Protein AF-A0A1W9V0M3-F1 (afdb_monomer_lite)

Sequence (242 aa):
MWNFLWPDRKAEEVPIAHITNGIHTGTWLARRLRHLYGRYLGRDWLEHIDNQEMWEAIDNIPDEELWAVRRHLKRKLVFYMRERAREQWLYDGVHPVQVVAAGTLLNPYTLTIGFARRFATYKRADLILSDFNRLLELINRPNRPVQIIFAGKSHPDDNPGKLLIQKVYRMVKKAETGGRLVFLEDYDMNLARYLVQGVDVWLNTPRRPNEASGTSGEKAALNGVLNFSVLDGWWREGYNGH

Foldseek 3Di:
DCCVVVVPDDPVPPPDDDDADEDDLVLLADPLVLVLLCVQLPVCVSVVVVPPVSCVSVVVRDPVSLVVQQLVLQVVLLVVLLVVLVVCVVPVVDDPLQSQQSQNLADSVAQEEEEEDAQDVQQPPCPCVPPVVVLLCAQVPPPHHAAYEYEHHYPPPRPVSVVVLVVLSVSSSDPSCGNRYHYDYPDDSVSLSSRLQHHQEYETEGHPAPAQADHSVVSNVSNNHHYDYDCYHNCVVVDDPD

pLDDT: mean 92.51, std 5.61, range [54.91, 98.56]

Structure (mmCIF, N/CA/C/O backbone):
data_AF-A0A1W9V0M3-F1
#
_entry.id   AF-A0A1W9V0M3-F1
#
loop_
_atom_site.group_PDB
_atom_site.id
_atom_site.type_symbol
_atom_site.label_atom_id
_atom_site.label_alt_id
_atom_site.label_comp_id
_atom_site.label_asym_id
_atom_site.label_entity_id
_atom_site.label_seq_id
_atom_site.pdbx_PDB_ins_code
_atom_site.Cartn_x
_atom_site.Cartn_y
_atom_site.Cartn_z
_atom_site.occupancy
_atom_site.B_iso_or_equiv
_atom_site.auth_seq_id
_atom_site.auth_comp_id
_atom_site.auth_asym_id
_atom_site.auth_atom_id
_atom_site.pdbx_PDB_model_num
ATOM 1 N N . MET A 1 1 ? 16.041 19.412 -19.231 1.00 66.38 1 MET A N 1
ATOM 2 C CA . MET A 1 1 ? 16.525 19.961 -17.942 1.00 66.38 1 MET A CA 1
ATOM 3 C C . MET A 1 1 ? 17.962 20.465 -18.049 1.00 66.38 1 MET A C 1
ATOM 5 O O . MET A 1 1 ? 18.188 21.600 -17.674 1.00 66.38 1 MET A O 1
ATOM 9 N N . TRP A 1 2 ? 18.901 19.688 -18.604 1.00 77.25 2 TRP A N 1
ATOM 10 C CA . TRP A 1 2 ? 20.344 20.001 -18.582 1.00 77.25 2 TRP A CA 1
ATOM 11 C C . TRP A 1 2 ? 20.932 20.575 -19.879 1.00 77.25 2 TRP A C 1
ATOM 13 O O . TRP A 1 2 ? 22.137 20.776 -19.965 1.00 77.25 2 TRP A O 1
ATOM 23 N N . ASN A 1 3 ? 20.102 20.842 -20.892 1.00 77.50 3 ASN A N 1
ATOM 24 C CA . ASN A 1 3 ? 20.574 21.312 -22.199 1.00 77.50 3 ASN A CA 1
ATOM 25 C C . ASN A 1 3 ? 21.332 22.655 -22.118 1.00 77.50 3 ASN A C 1
ATOM 27 O O . ASN A 1 3 ? 22.239 22.879 -22.903 1.00 77.50 3 ASN A O 1
ATOM 31 N N . PHE A 1 4 ? 21.070 23.484 -21.099 1.00 85.75 4 PHE A N 1
ATOM 32 C CA . PHE A 1 4 ? 21.808 24.734 -20.866 1.00 85.75 4 PHE A CA 1
ATOM 33 C C . PHE A 1 4 ? 23.319 24.549 -20.614 1.00 85.75 4 PHE A C 1
ATOM 35 O O . PHE A 1 4 ? 24.072 25.503 -20.770 1.00 85.75 4 PHE A O 1
ATOM 42 N N . LEU A 1 5 ? 23.770 23.348 -20.226 1.00 86.44 5 LEU A N 1
ATOM 43 C CA . LEU A 1 5 ? 25.195 23.019 -20.074 1.00 86.44 5 LEU A CA 1
ATOM 44 C C . LEU A 1 5 ? 25.858 22.605 -21.403 1.00 86.44 5 LEU A C 1
ATOM 46 O O . LEU A 1 5 ? 27.082 22.571 -21.484 1.00 86.44 5 LEU A O 1
ATOM 50 N N . TRP A 1 6 ? 25.063 22.308 -22.436 1.00 89.06 6 TRP A N 1
ATOM 51 C CA . TRP A 1 6 ? 25.511 21.971 -23.791 1.00 89.06 6 TRP A CA 1
ATOM 52 C C . TRP A 1 6 ? 24.678 22.748 -24.822 1.00 89.06 6 TRP A C 1
ATOM 54 O O . TRP A 1 6 ? 23.871 22.142 -25.531 1.00 89.06 6 TRP A O 1
ATOM 64 N N . PRO A 1 7 ? 24.845 24.081 -24.899 1.00 85.94 7 PRO A N 1
ATOM 65 C CA . PRO A 1 7 ? 24.003 24.951 -25.725 1.00 85.94 7 PRO A CA 1
ATOM 66 C C . PRO A 1 7 ? 24.072 24.616 -27.221 1.00 85.94 7 PRO A C 1
ATOM 68 O O . PRO A 1 7 ? 23.102 24.832 -27.940 1.00 85.94 7 PRO A O 1
ATOM 71 N N . ASP A 1 8 ? 25.188 24.036 -27.668 1.00 90.94 8 ASP A N 1
ATOM 72 C CA . ASP A 1 8 ? 25.425 23.677 -29.071 1.00 90.94 8 ASP A CA 1
ATOM 73 C C . ASP A 1 8 ? 24.975 22.250 -29.426 1.00 90.94 8 ASP A C 1
ATOM 75 O O . ASP A 1 8 ? 25.186 21.795 -30.549 1.00 90.94 8 ASP A O 1
ATOM 79 N N . ARG A 1 9 ? 24.386 21.512 -28.475 1.00 85.12 9 ARG A N 1
ATOM 80 C CA . ARG A 1 9 ? 23.913 20.139 -28.691 1.00 85.12 9 ARG A CA 1
ATOM 81 C C . ARG A 1 9 ? 22.399 20.071 -28.708 1.00 85.12 9 ARG A C 1
ATOM 83 O O . ARG A 1 9 ? 21.716 20.708 -27.900 1.00 85.12 9 ARG A O 1
ATOM 90 N N . LYS A 1 10 ? 21.866 19.199 -29.563 1.00 85.50 10 LYS A N 1
ATOM 91 C CA . LYS A 1 10 ? 20.455 18.809 -29.468 1.00 85.50 10 LYS A CA 1
ATOM 92 C C . LYS A 1 10 ? 20.208 18.085 -28.146 1.00 85.50 10 LYS A C 1
ATOM 94 O O . LYS A 1 10 ? 21.121 17.507 -27.557 1.00 85.50 10 LYS A O 1
ATOM 99 N N . ALA A 1 11 ? 18.967 18.102 -27.663 1.00 81.25 11 ALA A N 1
ATOM 100 C CA . ALA A 1 11 ? 18.617 17.474 -26.389 1.00 81.25 11 ALA A CA 1
ATOM 101 C C . ALA A 1 11 ? 18.964 15.973 -26.354 1.00 81.25 11 ALA A C 1
ATOM 103 O O . ALA A 1 11 ? 19.356 15.478 -25.299 1.00 81.25 11 ALA A O 1
ATOM 104 N N . GLU A 1 12 ? 18.875 15.281 -27.496 1.00 82.38 12 GLU A N 1
ATOM 105 C CA . GLU A 1 12 ? 19.222 13.859 -27.631 1.00 82.38 12 GLU A CA 1
ATOM 106 C C . GLU A 1 12 ? 20.739 13.582 -27.584 1.00 82.38 12 GLU A C 1
ATOM 108 O O . GLU A 1 12 ? 21.152 12.464 -27.297 1.00 82.38 12 GLU A O 1
ATOM 113 N N . GLU A 1 13 ? 21.579 14.589 -27.845 1.00 84.12 13 GLU A N 1
ATOM 114 C CA . GLU A 1 13 ? 23.050 14.482 -27.902 1.00 84.12 13 GLU A CA 1
ATOM 115 C C . GLU A 1 13 ? 23.727 14.852 -26.569 1.00 84.12 13 GLU A C 1
ATOM 117 O O . GLU A 1 13 ? 24.960 14.814 -26.428 1.00 84.12 13 GLU A O 1
ATOM 122 N N . VAL A 1 14 ? 22.923 15.250 -25.579 1.00 87.06 14 VAL A N 1
ATOM 123 C CA . VAL A 1 14 ? 23.380 15.484 -24.211 1.00 87.06 14 VAL A CA 1
ATOM 124 C C . VAL A 1 14 ? 23.743 14.124 -23.601 1.00 87.06 14 VAL A C 1
ATOM 126 O O . VAL A 1 14 ? 22.897 13.232 -23.590 1.00 87.06 14 VAL A O 1
ATOM 129 N N . PRO A 1 15 ? 24.958 13.937 -23.047 1.00 87.56 15 PRO A N 1
ATOM 130 C CA . PRO A 1 15 ? 25.426 12.650 -22.521 1.00 87.56 15 PRO A CA 1
ATOM 131 C C . PRO A 1 15 ? 24.809 12.312 -21.149 1.00 87.56 15 PRO A C 1
ATOM 133 O O . PRO A 1 15 ? 25.487 11.830 -20.245 1.00 87.56 15 PRO A O 1
ATOM 136 N N . ILE A 1 16 ? 23.524 12.610 -20.965 1.00 84.56 16 ILE A N 1
ATOM 137 C CA . ILE A 1 16 ? 22.763 12.344 -19.748 1.00 84.56 16 ILE A CA 1
ATOM 138 C C . ILE A 1 16 ? 21.641 11.379 -20.112 1.00 84.56 16 ILE A C 1
ATOM 140 O O . ILE A 1 16 ? 20.666 11.752 -20.761 1.00 84.56 16 ILE A O 1
ATOM 144 N N . ALA A 1 17 ? 21.793 10.138 -19.661 1.00 86.38 17 ALA A N 1
ATOM 145 C CA . ALA A 1 17 ? 20.790 9.089 -19.778 1.00 86.38 17 ALA A CA 1
ATOM 146 C C . ALA A 1 17 ? 20.006 8.920 -18.464 1.00 86.38 17 ALA A C 1
ATOM 148 O O . ALA A 1 17 ? 20.190 9.670 -17.502 1.00 86.38 17 ALA A O 1
ATOM 149 N N . HIS A 1 18 ? 19.126 7.922 -18.423 1.00 86.88 18 HIS A N 1
ATOM 150 C CA . HIS A 1 18 ? 18.380 7.536 -17.230 1.00 86.88 18 HIS A CA 1
ATOM 151 C C . HIS A 1 18 ? 18.524 6.035 -16.975 1.00 86.88 18 HIS A C 1
ATOM 153 O O . HIS A 1 18 ? 18.772 5.260 -17.894 1.00 86.88 18 HIS A O 1
ATOM 159 N N . ILE A 1 19 ? 18.355 5.644 -15.714 1.00 91.31 19 ILE A N 1
ATOM 160 C CA . ILE A 1 19 ? 18.194 4.254 -15.292 1.00 91.31 19 ILE A CA 1
ATOM 161 C C . ILE A 1 19 ? 16.925 4.227 -14.449 1.00 91.31 19 ILE A C 1
ATOM 163 O O . ILE A 1 19 ? 16.848 4.924 -13.433 1.00 91.31 19 ILE A O 1
ATOM 167 N N . THR A 1 20 ? 15.921 3.472 -14.889 1.00 92.12 20 THR A N 1
ATOM 168 C CA . THR A 1 20 ? 14.697 3.274 -14.110 1.00 92.12 20 THR A CA 1
ATOM 169 C C . THR A 1 20 ? 15.032 2.530 -12.821 1.00 92.12 20 THR A C 1
ATOM 171 O O . THR A 1 20 ? 15.864 1.621 -12.800 1.00 92.12 20 THR A O 1
ATOM 174 N N . ASN A 1 21 ? 14.401 2.931 -11.717 1.00 95.25 21 ASN A N 1
ATOM 175 C CA . ASN A 1 21 ? 14.564 2.219 -10.455 1.00 95.25 21 ASN A CA 1
ATOM 176 C C . ASN A 1 21 ? 14.020 0.787 -10.547 1.00 95.25 21 ASN A C 1
ATOM 178 O O . ASN A 1 21 ? 13.189 0.462 -11.385 1.00 95.25 21 ASN A O 1
ATOM 182 N N . GLY A 1 22 ? 14.441 -0.054 -9.610 1.00 94.31 22 GLY A N 1
ATOM 183 C CA . GLY A 1 22 ? 13.862 -1.377 -9.446 1.00 94.31 22 GLY A CA 1
ATOM 184 C C . GLY A 1 22 ? 13.817 -1.803 -7.991 1.00 94.31 22 GLY A C 1
ATOM 185 O O . GLY A 1 22 ? 14.272 -1.104 -7.074 1.00 94.31 22 GLY A O 1
ATOM 186 N N . ILE A 1 23 ? 13.276 -2.996 -7.776 1.00 95.81 23 ILE A N 1
ATOM 187 C CA . ILE A 1 23 ? 13.158 -3.613 -6.461 1.00 95.81 23 ILE A CA 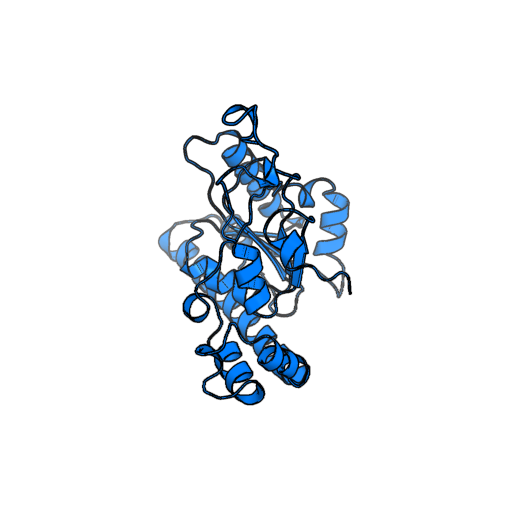1
ATOM 188 C C . ILE A 1 23 ? 13.782 -4.997 -6.450 1.00 95.81 23 ILE A C 1
ATOM 190 O O . ILE A 1 23 ? 13.755 -5.731 -7.429 1.00 95.81 23 ILE A O 1
ATOM 194 N N . HIS A 1 24 ? 14.284 -5.395 -5.286 1.00 96.06 24 HIS A N 1
ATOM 195 C CA . HIS A 1 24 ? 14.745 -6.760 -5.089 1.00 96.06 24 HIS A CA 1
ATOM 196 C C . HIS A 1 24 ? 13.554 -7.715 -4.906 1.00 96.06 24 HIS A C 1
ATOM 198 O O . HIS A 1 24 ? 12.965 -7.783 -3.817 1.00 96.06 24 HIS A O 1
ATOM 204 N N . THR A 1 25 ? 13.209 -8.463 -5.957 1.00 95.25 25 THR A N 1
ATOM 205 C CA . THR A 1 25 ? 12.058 -9.383 -6.022 1.00 95.25 25 THR A CA 1
ATOM 206 C C . THR A 1 25 ? 11.986 -10.315 -4.813 1.00 95.25 25 THR A C 1
ATOM 208 O O . THR A 1 25 ? 10.955 -10.391 -4.142 1.00 95.25 25 THR A O 1
ATOM 211 N N . GLY A 1 26 ? 13.104 -10.954 -4.451 1.00 93.69 26 GLY A N 1
ATOM 212 C CA . GLY A 1 26 ? 13.162 -11.909 -3.340 1.00 93.69 26 GLY A CA 1
ATOM 213 C C . GLY A 1 26 ? 12.859 -11.311 -1.959 1.00 93.69 26 GLY A C 1
ATOM 214 O O . GLY A 1 26 ? 12.374 -12.019 -1.077 1.00 93.69 26 GLY A O 1
ATOM 215 N N . THR A 1 27 ? 13.097 -10.009 -1.763 1.00 95.88 27 THR A N 1
ATOM 216 C CA . THR A 1 27 ? 12.811 -9.328 -0.487 1.00 95.88 27 THR A CA 1
ATOM 217 C C . THR A 1 27 ? 11.321 -9.029 -0.344 1.00 95.88 27 THR A C 1
ATOM 219 O O . THR A 1 27 ? 10.738 -9.228 0.730 1.00 95.88 27 THR A O 1
ATOM 222 N N . TRP A 1 28 ? 10.701 -8.541 -1.419 1.00 97.62 28 TRP A N 1
ATOM 223 C CA . TRP A 1 28 ? 9.358 -7.962 -1.379 1.00 97.62 28 TRP A CA 1
ATOM 224 C C . TRP A 1 28 ? 8.249 -8.956 -1.708 1.00 97.62 28 TRP A C 1
ATOM 226 O O . TRP A 1 28 ? 7.144 -8.817 -1.175 1.00 97.62 28 TRP A O 1
ATOM 236 N N . LEU A 1 29 ? 8.531 -9.978 -2.515 1.00 97.88 29 LEU A N 1
ATOM 237 C CA . LEU A 1 29 ? 7.546 -10.986 -2.883 1.00 97.88 29 LEU A CA 1
ATOM 238 C C . LEU A 1 29 ? 7.151 -11.854 -1.683 1.00 97.88 29 LEU A C 1
ATOM 240 O O . LEU A 1 29 ? 7.988 -12.366 -0.932 1.00 97.88 29 LEU A O 1
ATOM 244 N N . ALA A 1 30 ? 5.849 -12.058 -1.509 1.00 98.19 30 ALA A N 1
ATOM 245 C CA . ALA A 1 30 ? 5.337 -12.987 -0.521 1.00 98.19 30 ALA A CA 1
ATOM 246 C C . ALA A 1 30 ? 5.763 -14.425 -0.846 1.00 98.19 30 ALA A C 1
ATOM 248 O O . ALA A 1 30 ? 5.565 -14.909 -1.957 1.00 98.19 30 ALA A O 1
ATOM 249 N N . ARG A 1 31 ? 6.244 -15.169 0.158 1.00 97.25 31 ARG A N 1
ATOM 250 C CA . ARG A 1 31 ? 6.673 -16.571 -0.016 1.00 97.25 31 ARG A CA 1
ATOM 251 C C . ARG A 1 31 ? 5.608 -17.450 -0.686 1.00 97.25 31 ARG A C 1
ATOM 253 O O . ARG A 1 31 ? 5.938 -18.270 -1.530 1.00 97.25 31 ARG A O 1
ATOM 260 N N . ARG A 1 32 ? 4.328 -17.273 -0.337 1.00 97.81 32 ARG A N 1
ATOM 261 C CA . ARG A 1 32 ? 3.231 -18.032 -0.965 1.00 97.81 32 ARG A CA 1
ATOM 262 C C . ARG A 1 32 ? 3.022 -17.673 -2.436 1.00 97.81 32 ARG A C 1
ATOM 264 O O . ARG A 1 32 ? 2.755 -18.580 -3.210 1.00 97.81 32 ARG A O 1
ATOM 271 N N . LEU A 1 33 ? 3.192 -16.405 -2.818 1.00 97.88 33 LEU A N 1
ATOM 272 C CA . LEU A 1 33 ? 3.170 -16.012 -4.230 1.00 97.88 33 LEU A CA 1
ATOM 273 C C . LEU A 1 33 ? 4.396 -16.540 -4.970 1.00 97.88 33 LEU A C 1
ATOM 275 O O . LEU A 1 33 ? 4.242 -17.076 -6.052 1.00 97.88 33 LEU A O 1
ATOM 279 N N . ARG A 1 34 ? 5.585 -16.525 -4.356 1.00 97.44 34 ARG A N 1
ATOM 280 C CA . ARG A 1 34 ? 6.782 -17.160 -4.934 1.00 97.44 34 ARG A CA 1
ATOM 281 C C . ARG A 1 34 ? 6.557 -18.639 -5.263 1.00 97.44 34 ARG A C 1
ATOM 283 O O . ARG A 1 34 ? 6.984 -19.096 -6.316 1.00 97.44 34 ARG A O 1
ATOM 290 N N . HIS A 1 35 ? 5.895 -19.380 -4.372 1.00 97.38 35 HIS A N 1
ATOM 291 C CA . HIS A 1 35 ? 5.532 -20.777 -4.628 1.00 97.38 35 HIS A CA 1
ATOM 292 C C . HIS A 1 35 ? 4.433 -20.923 -5.683 1.00 97.38 35 HIS A C 1
ATOM 294 O O . HIS A 1 35 ? 4.470 -21.882 -6.445 1.00 97.38 35 HIS A O 1
ATOM 300 N N . LEU A 1 36 ? 3.466 -20.000 -5.723 1.00 98.00 36 LEU A N 1
ATOM 301 C CA . LEU A 1 36 ? 2.447 -19.972 -6.768 1.00 98.00 36 LEU A CA 1
ATOM 302 C C . LEU A 1 36 ? 3.105 -19.759 -8.133 1.00 98.00 36 LEU A C 1
ATOM 304 O O . LEU A 1 36 ? 2.977 -20.624 -8.985 1.00 98.00 36 LEU A O 1
ATOM 308 N N . TYR A 1 37 ? 3.903 -18.704 -8.291 1.00 97.81 37 TYR A N 1
ATOM 309 C CA . TYR A 1 37 ? 4.654 -18.421 -9.515 1.00 97.81 37 TYR A CA 1
ATOM 310 C C . TYR A 1 37 ? 5.543 -19.598 -9.916 1.00 97.81 37 TYR A C 1
ATOM 312 O O . TYR A 1 37 ? 5.503 -20.013 -11.062 1.00 97.81 37 TYR A O 1
ATOM 320 N N . GLY A 1 38 ? 6.227 -20.247 -8.968 1.00 97.25 38 GLY A N 1
ATOM 321 C CA . GLY A 1 38 ? 7.051 -21.422 -9.270 1.00 97.25 38 GLY A CA 1
ATOM 322 C C . GLY A 1 38 ? 6.303 -22.634 -9.846 1.00 97.25 38 GLY A C 1
ATOM 323 O O . GLY A 1 38 ? 6.938 -23.516 -10.419 1.00 97.25 38 GLY A O 1
ATOM 324 N N . ARG A 1 39 ? 4.973 -22.710 -9.693 1.00 97.38 39 ARG A N 1
ATOM 325 C CA . ARG A 1 39 ? 4.151 -23.763 -10.314 1.00 97.38 39 ARG A CA 1
ATOM 326 C C . ARG A 1 39 ? 3.759 -23.456 -11.758 1.00 97.38 39 ARG A C 1
ATOM 328 O O . ARG A 1 39 ? 3.546 -24.405 -12.501 1.00 97.38 39 ARG A O 1
ATOM 335 N N . TYR A 1 40 ? 3.665 -22.179 -12.129 1.00 97.50 40 TYR A N 1
ATOM 336 C CA . TYR A 1 40 ? 3.153 -21.749 -13.437 1.00 97.50 40 TYR A CA 1
ATOM 337 C C . TYR A 1 40 ? 4.235 -21.158 -14.348 1.00 97.50 40 TYR A C 1
ATOM 339 O O . TYR A 1 40 ? 4.148 -21.312 -15.557 1.00 97.50 40 TYR A O 1
ATOM 347 N N . LEU A 1 41 ? 5.271 -20.536 -13.778 1.00 96.94 41 LEU A N 1
ATOM 348 C CA . LEU A 1 41 ? 6.359 -19.870 -14.506 1.00 96.94 41 LEU A CA 1
ATOM 349 C C . LEU A 1 41 ? 7.644 -20.719 -14.592 1.00 96.94 41 LEU A C 1
ATOM 351 O O . LEU A 1 41 ? 8.634 -20.271 -15.153 1.00 96.94 41 LEU A O 1
ATOM 355 N N . GLY A 1 42 ? 7.658 -21.923 -14.007 1.00 95.38 42 GLY A N 1
ATOM 356 C CA . GLY A 1 42 ? 8.866 -22.751 -13.859 1.00 95.38 42 GLY A CA 1
ATOM 357 C C . GLY A 1 42 ? 9.556 -22.572 -12.501 1.00 95.38 42 GLY A C 1
ATOM 358 O O . GLY A 1 42 ? 9.287 -21.625 -11.768 1.00 95.38 42 GLY A O 1
ATOM 359 N N . ARG A 1 43 ? 10.422 -23.511 -12.096 1.00 92.81 43 ARG A N 1
ATOM 360 C CA . ARG A 1 43 ? 11.054 -23.491 -10.752 1.00 92.81 43 ARG A CA 1
ATOM 361 C C . ARG A 1 43 ? 12.159 -22.440 -10.621 1.00 92.81 43 ARG A C 1
ATOM 363 O O . ARG A 1 43 ? 12.406 -21.948 -9.520 1.00 92.81 43 ARG A O 1
ATOM 370 N N . ASP A 1 44 ? 12.783 -22.127 -11.739 1.00 94.56 44 ASP A N 1
ATOM 371 C CA . ASP A 1 44 ? 13.893 -21.210 -11.982 1.00 94.56 44 ASP A CA 1
ATOM 372 C C . ASP A 1 44 ? 13.431 -19.814 -12.422 1.00 94.56 44 ASP A C 1
ATOM 374 O O . ASP A 1 44 ? 14.261 -18.958 -12.691 1.00 94.56 44 ASP A O 1
ATOM 378 N N . TRP A 1 45 ? 12.124 -19.523 -12.403 1.00 96.06 45 TRP A N 1
ATOM 379 C CA . TRP A 1 45 ? 11.562 -18.243 -12.867 1.00 96.06 45 TRP A CA 1
ATOM 380 C C . TRP A 1 45 ? 12.236 -16.988 -12.274 1.00 96.06 45 TRP A C 1
ATOM 382 O O . TRP A 1 45 ? 12.270 -15.926 -12.888 1.00 96.06 45 TRP A O 1
ATOM 392 N N . LEU A 1 46 ? 12.793 -17.090 -11.062 1.00 95.25 46 LEU A N 1
ATOM 393 C CA . LEU A 1 46 ? 13.513 -15.992 -10.409 1.00 95.25 46 LEU A CA 1
ATOM 394 C C . LEU A 1 46 ? 14.860 -15.646 -11.046 1.00 95.25 46 LEU A C 1
ATOM 396 O O . LEU A 1 46 ? 15.372 -14.559 -10.790 1.00 95.25 46 LEU A O 1
ATOM 400 N N . GLU A 1 47 ? 15.433 -16.556 -11.823 1.00 95.25 47 GLU A N 1
ATOM 401 C CA . GLU A 1 47 ? 16.665 -16.357 -12.589 1.00 95.25 47 GLU A CA 1
ATOM 402 C C . GLU A 1 47 ? 16.380 -15.685 -13.943 1.00 95.25 47 GLU A C 1
ATOM 404 O O . GLU A 1 47 ? 17.302 -15.205 -14.593 1.00 95.25 47 GLU A O 1
ATOM 409 N N . HIS A 1 48 ? 15.100 -15.584 -14.322 1.00 95.25 48 HIS A N 1
ATOM 410 C CA . HIS A 1 48 ? 14.627 -15.099 -15.621 1.00 95.25 48 HIS A CA 1
ATOM 411 C C . HIS A 1 48 ? 13.576 -13.988 -15.482 1.00 95.25 48 HIS A C 1
ATOM 413 O O . HIS A 1 48 ? 12.662 -13.874 -16.292 1.00 95.25 48 HIS A O 1
ATOM 419 N N . ILE A 1 49 ? 13.666 -13.165 -14.430 1.00 93.31 49 ILE A N 1
ATOM 420 C CA . ILE A 1 49 ? 12.676 -12.108 -14.148 1.00 93.31 49 ILE A CA 1
ATOM 421 C C . ILE A 1 49 ? 12.571 -11.039 -15.245 1.00 93.31 49 ILE A C 1
ATOM 423 O O . ILE A 1 49 ? 11.578 -10.317 -15.287 1.00 93.31 49 ILE A O 1
ATOM 427 N N . ASP A 1 50 ? 13.587 -10.917 -16.092 1.00 92.69 50 ASP A N 1
ATOM 428 C CA . ASP A 1 50 ? 13.674 -10.033 -17.252 1.00 92.69 50 ASP A CA 1
ATOM 429 C C . ASP A 1 50 ? 13.092 -10.654 -18.534 1.00 92.69 50 ASP A C 1
ATOM 431 O O . ASP A 1 50 ? 12.910 -9.950 -19.526 1.00 92.69 50 ASP A O 1
ATOM 435 N N . ASN A 1 51 ? 12.747 -11.945 -18.517 1.00 95.12 51 ASN A N 1
ATOM 436 C CA . ASN A 1 51 ? 12.093 -12.613 -19.634 1.00 95.12 51 ASN A CA 1
ATOM 437 C C . ASN A 1 51 ? 10.594 -12.272 -19.667 1.00 95.12 51 ASN A C 1
ATOM 439 O O . ASN A 1 51 ? 9.811 -12.770 -18.859 1.00 95.12 51 ASN A O 1
ATOM 443 N N . GLN A 1 52 ? 10.192 -11.447 -20.633 1.00 92.00 52 GLN A N 1
ATOM 444 C CA . GLN A 1 52 ? 8.802 -11.026 -20.805 1.00 92.00 52 GLN A CA 1
ATOM 445 C C . GLN A 1 52 ? 7.863 -12.175 -21.210 1.00 92.00 52 GLN A C 1
ATOM 447 O O . GLN A 1 52 ? 6.759 -12.247 -20.678 1.00 92.00 52 GLN A O 1
ATOM 452 N N . GLU A 1 53 ? 8.303 -13.094 -22.075 1.00 94.31 53 GLU A N 1
ATOM 453 C CA . GLU A 1 53 ? 7.493 -14.233 -22.544 1.00 94.31 53 GLU A CA 1
ATOM 454 C C . GLU A 1 53 ? 7.135 -15.173 -21.386 1.00 94.31 53 GLU A C 1
ATOM 456 O O . GLU A 1 53 ? 6.014 -15.665 -21.285 1.00 94.31 53 GLU A O 1
ATOM 461 N N . MET A 1 54 ? 8.060 -15.371 -20.440 1.00 96.00 54 MET A N 1
ATOM 462 C CA . MET A 1 54 ? 7.789 -16.148 -19.227 1.00 96.00 54 MET A CA 1
ATOM 463 C C . MET A 1 54 ? 6.619 -15.555 -18.430 1.00 96.00 54 MET A C 1
ATOM 465 O O . MET A 1 54 ? 5.797 -16.300 -17.898 1.00 96.00 54 MET A O 1
ATOM 469 N N . TRP A 1 55 ? 6.529 -14.225 -18.336 1.00 94.44 55 TRP A N 1
ATOM 470 C CA . TRP A 1 55 ? 5.476 -13.557 -17.572 1.00 94.44 55 TRP A CA 1
ATOM 471 C C . TRP A 1 55 ? 4.091 -13.671 -18.214 1.00 94.44 55 TRP A C 1
ATOM 473 O O . TRP A 1 55 ? 3.108 -13.562 -17.485 1.00 94.44 55 TRP A O 1
ATOM 483 N N . GLU A 1 56 ? 3.982 -13.976 -19.510 1.00 93.75 56 GLU A N 1
ATOM 484 C CA . GLU A 1 56 ? 2.693 -14.255 -20.167 1.00 93.75 56 GLU A CA 1
ATOM 485 C C . GLU A 1 56 ? 1.987 -15.465 -19.535 1.00 93.75 56 GLU A C 1
ATOM 487 O O . GLU A 1 56 ? 0.761 -15.526 -19.468 1.00 93.75 56 GLU A O 1
ATOM 492 N N . ALA A 1 57 ? 2.746 -16.405 -18.959 1.00 95.44 57 ALA A N 1
ATOM 493 C CA . ALA A 1 57 ? 2.182 -17.556 -18.263 1.00 95.44 57 ALA A CA 1
ATOM 494 C C . ALA A 1 57 ? 1.495 -17.209 -16.924 1.00 95.44 57 ALA A C 1
ATOM 496 O O . ALA A 1 57 ? 0.858 -18.091 -16.340 1.00 95.44 57 ALA A O 1
ATOM 497 N N . ILE A 1 58 ? 1.574 -15.958 -16.435 1.00 94.38 58 ILE A N 1
ATOM 498 C CA . ILE A 1 58 ? 0.791 -15.506 -15.269 1.00 94.38 58 ILE A CA 1
ATOM 499 C C . ILE A 1 58 ? -0.706 -15.705 -15.499 1.00 94.38 58 ILE A C 1
ATOM 501 O O . ILE A 1 58 ? -1.398 -16.104 -14.562 1.00 94.38 58 ILE A O 1
ATOM 505 N N . ASP A 1 59 ? -1.194 -15.483 -16.719 1.00 94.75 59 ASP A N 1
ATOM 506 C CA . ASP A 1 59 ? -2.625 -15.556 -17.032 1.00 94.75 59 ASP A CA 1
ATOM 507 C C . ASP A 1 59 ? -3.179 -16.989 -16.936 1.00 94.75 59 ASP A C 1
ATOM 509 O O . ASP A 1 59 ? -4.386 -17.198 -16.847 1.00 94.75 59 ASP A O 1
ATOM 513 N N . ASN A 1 60 ? -2.297 -17.993 -16.866 1.00 96.94 60 ASN A N 1
ATOM 514 C CA . ASN A 1 60 ? -2.675 -19.386 -16.632 1.00 96.94 60 ASN A CA 1
ATOM 515 C C . ASN A 1 60 ? -2.918 -19.713 -15.149 1.00 96.94 60 ASN A C 1
ATOM 517 O O . ASN A 1 60 ? -3.346 -20.826 -14.832 1.00 96.94 60 ASN A O 1
ATOM 521 N N . ILE A 1 61 ? -2.617 -18.793 -14.224 1.00 98.06 61 ILE A N 1
ATOM 522 C CA . ILE A 1 61 ? -2.881 -18.978 -12.796 1.00 98.06 61 ILE A CA 1
ATOM 523 C C . ILE A 1 61 ? -4.398 -18.879 -12.565 1.00 98.06 61 ILE A C 1
ATOM 525 O O . ILE A 1 61 ? -4.966 -17.812 -12.782 1.00 98.06 61 ILE A O 1
ATOM 529 N N . PRO A 1 62 ? -5.070 -19.923 -12.044 1.00 98.31 62 PRO A N 1
ATOM 530 C CA . PRO A 1 62 ? -6.497 -19.849 -11.767 1.00 98.31 62 PRO A CA 1
ATOM 531 C C . PRO A 1 62 ? -6.821 -18.779 -10.720 1.00 98.31 62 PRO A C 1
ATOM 533 O O . PRO A 1 62 ? -6.182 -18.718 -9.659 1.00 98.31 62 PRO A O 1
ATOM 536 N N . ASP A 1 63 ? -7.876 -18.002 -10.971 1.00 97.94 63 ASP A N 1
ATOM 537 C CA . ASP A 1 63 ? -8.339 -16.922 -10.090 1.00 97.94 63 ASP A CA 1
ATOM 538 C C . ASP A 1 63 ? -8.504 -17.374 -8.637 1.00 97.94 63 ASP A C 1
ATOM 540 O O . ASP A 1 63 ? -8.105 -16.673 -7.706 1.00 97.94 63 ASP A O 1
ATOM 544 N N . GLU A 1 64 ? -9.056 -18.569 -8.416 1.00 98.25 64 GLU A N 1
ATOM 545 C CA . GLU A 1 64 ? -9.289 -19.109 -7.075 1.00 98.25 64 GLU A CA 1
ATOM 546 C C . GLU A 1 64 ? -7.989 -19.351 -6.299 1.00 98.25 64 GLU A C 1
ATOM 548 O O . GLU A 1 64 ? -7.935 -19.122 -5.084 1.00 98.25 64 GLU A O 1
ATOM 553 N N . GLU A 1 65 ? -6.925 -19.771 -6.987 1.00 98.31 65 GLU A N 1
ATOM 554 C CA . GLU A 1 65 ? -5.621 -20.030 -6.382 1.00 98.31 65 GLU A CA 1
ATOM 555 C C . GLU A 1 65 ? -4.920 -18.727 -6.005 1.00 98.31 65 GLU A C 1
ATOM 557 O O . GLU A 1 65 ? -4.449 -18.575 -4.867 1.00 98.31 65 GLU A O 1
ATOM 562 N N . LEU A 1 66 ? -4.912 -17.754 -6.922 1.00 97.81 66 LEU A N 1
ATOM 563 C CA . LEU A 1 66 ? -4.403 -16.418 -6.637 1.00 97.81 66 LEU A CA 1
ATOM 564 C C . LEU A 1 66 ? -5.201 -15.791 -5.490 1.00 97.81 66 LEU A C 1
ATOM 566 O O . LEU A 1 66 ? -4.622 -15.351 -4.492 1.00 97.81 66 LEU A O 1
ATOM 570 N N . TRP A 1 67 ? -6.530 -15.832 -5.563 1.00 97.94 67 TRP A N 1
ATOM 571 C CA . TRP A 1 67 ? -7.420 -15.285 -4.546 1.00 97.94 67 TRP A CA 1
ATOM 572 C C . TRP A 1 67 ? -7.228 -15.942 -3.177 1.00 97.94 67 TRP A C 1
ATOM 574 O O . TRP A 1 67 ? -7.229 -15.257 -2.148 1.00 97.94 67 TRP A O 1
ATOM 584 N N . ALA A 1 68 ? -7.009 -17.257 -3.117 1.00 98.31 68 ALA A N 1
ATOM 585 C CA . ALA A 1 68 ? -6.685 -17.952 -1.874 1.00 98.31 68 ALA A CA 1
ATOM 586 C C . ALA A 1 68 ? -5.384 -17.424 -1.246 1.00 98.31 68 ALA A C 1
ATOM 588 O O . ALA A 1 68 ? -5.344 -17.162 -0.036 1.00 98.31 68 ALA A O 1
ATOM 589 N N . VAL A 1 69 ? -4.342 -17.200 -2.055 1.00 98.38 69 VAL A N 1
ATOM 590 C CA . VAL A 1 69 ? -3.084 -16.603 -1.588 1.00 98.38 69 VAL A CA 1
ATOM 591 C C . VAL A 1 69 ? -3.296 -15.159 -1.128 1.00 98.38 69 VAL A C 1
ATOM 593 O O . VAL A 1 69 ? -2.876 -14.818 -0.019 1.00 98.38 69 VAL A O 1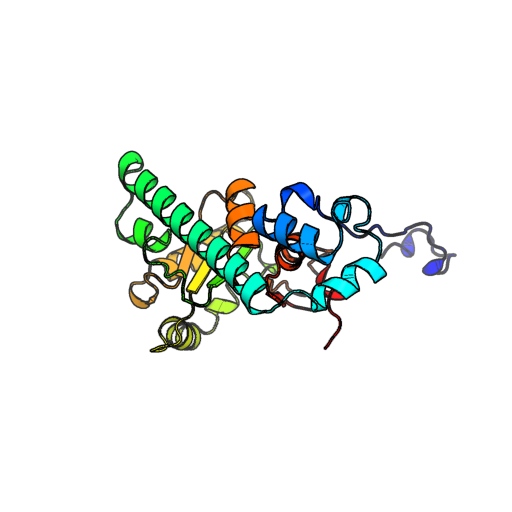
ATOM 596 N N . ARG A 1 70 ? -4.003 -14.326 -1.901 1.00 98.19 70 ARG A N 1
ATOM 597 C CA . ARG A 1 70 ? -4.306 -12.926 -1.547 1.00 98.19 70 ARG A CA 1
ATOM 598 C C . ARG A 1 70 ? -5.086 -12.830 -0.229 1.00 98.19 70 ARG A C 1
ATOM 600 O O . ARG A 1 70 ? -4.676 -12.099 0.676 1.00 98.19 70 ARG A O 1
ATOM 607 N N . ARG A 1 71 ? -6.132 -13.649 -0.040 1.00 98.19 71 ARG A N 1
ATOM 608 C CA . ARG A 1 71 ? -6.886 -13.736 1.229 1.00 98.19 71 ARG A CA 1
ATOM 609 C C . ARG A 1 71 ? -6.001 -14.147 2.401 1.00 98.19 71 ARG A C 1
ATOM 611 O O . ARG A 1 71 ? -6.144 -13.605 3.497 1.00 98.19 71 ARG A O 1
ATOM 618 N N . HIS A 1 72 ? -5.081 -15.089 2.195 1.00 98.44 72 HIS A N 1
ATOM 619 C CA . HIS A 1 72 ? -4.130 -15.477 3.233 1.00 98.44 72 HIS A CA 1
ATOM 620 C C . HIS A 1 72 ? -3.208 -14.314 3.629 1.00 98.44 72 HIS A C 1
ATOM 622 O O . HIS A 1 72 ? -3.027 -14.065 4.821 1.00 98.44 72 HIS A O 1
ATOM 628 N N . LEU A 1 73 ? -2.645 -13.588 2.659 1.00 98.50 73 LEU A N 1
ATOM 629 C CA . LEU A 1 73 ? -1.746 -12.459 2.925 1.00 98.50 73 LEU A CA 1
ATOM 630 C C . LEU A 1 73 ? -2.462 -11.314 3.645 1.00 98.50 73 LEU A C 1
ATOM 632 O O . LEU A 1 73 ? -1.918 -10.767 4.604 1.00 98.50 73 LEU A O 1
ATOM 636 N N . LYS A 1 74 ? -3.711 -11.019 3.273 1.00 98.44 74 LYS A N 1
ATOM 637 C CA . LYS A 1 74 ? -4.532 -10.036 3.985 1.00 98.44 74 LYS A CA 1
ATOM 638 C C . LYS A 1 74 ? -4.830 -10.456 5.426 1.00 98.44 74 LYS A C 1
ATOM 640 O O . LYS A 1 74 ? -4.668 -9.656 6.344 1.00 98.44 74 LYS A O 1
ATOM 645 N N . ARG A 1 75 ? -5.219 -11.716 5.660 1.00 98.31 75 ARG A N 1
ATOM 646 C CA . ARG A 1 75 ? -5.416 -12.248 7.026 1.00 98.31 75 ARG A CA 1
ATOM 647 C C . ARG A 1 75 ? -4.141 -12.132 7.856 1.00 98.31 75 ARG A C 1
ATOM 649 O O . ARG A 1 75 ? -4.210 -11.738 9.015 1.00 98.31 75 ARG A O 1
ATOM 656 N N . LYS A 1 76 ? -2.987 -12.426 7.251 1.00 98.12 76 LYS A N 1
ATOM 657 C CA . LYS A 1 76 ? -1.674 -12.283 7.885 1.00 98.12 76 LYS A CA 1
ATOM 658 C C . LYS A 1 76 ? -1.372 -10.826 8.263 1.00 98.12 76 LYS A C 1
ATOM 660 O O . LYS A 1 76 ? -0.902 -10.596 9.371 1.00 98.12 76 LYS A O 1
ATOM 665 N N . LEU A 1 77 ? -1.667 -9.859 7.389 1.00 97.94 77 LEU A N 1
ATOM 666 C CA . LEU A 1 77 ? -1.556 -8.425 7.693 1.00 97.94 77 LEU A CA 1
ATOM 667 C C . LEU A 1 77 ? -2.446 -8.037 8.883 1.00 97.94 77 LEU A C 1
ATOM 669 O O . LEU A 1 77 ? -1.950 -7.470 9.850 1.00 97.94 77 LEU A O 1
ATOM 673 N N . VAL A 1 78 ? -3.734 -8.387 8.848 1.00 97.50 78 VAL A N 1
ATOM 674 C CA . VAL A 1 78 ? -4.679 -8.055 9.930 1.00 97.50 78 VAL A CA 1
ATOM 675 C C . VAL A 1 78 ? -4.258 -8.685 11.260 1.00 97.50 78 VAL A C 1
ATOM 677 O O . VAL A 1 78 ? -4.320 -8.026 12.294 1.00 97.50 78 VAL A O 1
ATOM 680 N N . PHE A 1 79 ? -3.794 -9.937 11.243 1.00 97.56 79 PHE A N 1
ATOM 681 C CA . PHE A 1 79 ? -3.261 -10.602 12.433 1.00 97.56 79 PHE A CA 1
ATOM 682 C C . PHE A 1 79 ? -2.046 -9.860 13.002 1.00 97.56 79 PHE A C 1
ATOM 684 O O . PHE A 1 79 ? -2.029 -9.537 14.184 1.00 97.56 79 PHE A O 1
ATOM 691 N N . TYR A 1 80 ? -1.071 -9.525 12.153 1.00 96.44 80 TYR A N 1
ATOM 692 C CA . TYR A 1 80 ? 0.114 -8.770 12.561 1.00 96.44 80 TYR A CA 1
ATOM 693 C C . TYR A 1 80 ? -0.247 -7.421 13.202 1.00 96.44 80 TYR A C 1
ATOM 695 O O . TYR A 1 80 ? 0.311 -7.055 14.232 1.00 96.44 80 TYR A O 1
ATOM 703 N N . MET A 1 81 ? -1.219 -6.703 12.636 1.00 94.88 81 MET A N 1
ATOM 704 C CA . MET A 1 81 ? -1.674 -5.417 13.173 1.00 94.88 81 MET A CA 1
ATOM 705 C C . MET A 1 81 ? -2.370 -5.557 14.529 1.00 94.88 81 MET A C 1
ATOM 707 O O . MET A 1 81 ? -2.147 -4.739 15.419 1.00 94.88 81 MET A O 1
ATOM 711 N N . ARG A 1 82 ? -3.180 -6.606 14.710 1.00 95.12 82 ARG A N 1
ATOM 712 C CA . ARG A 1 82 ? -3.820 -6.904 15.998 1.00 95.12 82 ARG A CA 1
ATOM 713 C C . ARG A 1 82 ? -2.798 -7.230 17.079 1.00 95.12 82 ARG A C 1
ATOM 715 O O . ARG A 1 82 ? -2.911 -6.681 18.169 1.00 95.12 82 ARG A O 1
ATOM 722 N N . GLU A 1 83 ? -1.797 -8.054 16.771 1.00 95.12 83 GLU A N 1
ATOM 723 C CA . GLU A 1 83 ? -0.735 -8.375 17.731 1.00 95.12 83 GLU A CA 1
ATOM 724 C C . GLU A 1 83 ? 0.091 -7.145 18.097 1.00 95.12 83 GLU A C 1
ATOM 726 O O . GLU A 1 83 ? 0.292 -6.878 19.278 1.00 95.12 83 GLU A O 1
ATOM 731 N N . ARG A 1 84 ? 0.466 -6.326 17.109 1.00 92.19 84 ARG A N 1
ATOM 732 C CA . ARG A 1 84 ? 1.165 -5.061 17.361 1.00 92.19 84 ARG A CA 1
ATOM 733 C C . ARG A 1 84 ? 0.364 -4.140 18.286 1.00 92.19 84 ARG A C 1
ATOM 735 O O . ARG A 1 84 ? 0.917 -3.590 19.230 1.00 92.19 84 ARG A O 1
ATOM 742 N N . ALA A 1 85 ? -0.935 -3.982 18.043 1.00 92.38 85 ALA A N 1
ATOM 743 C CA . ALA A 1 85 ? -1.785 -3.144 18.885 1.00 92.38 85 ALA A CA 1
ATOM 744 C C . ALA A 1 85 ? -1.986 -3.731 20.297 1.00 92.38 85 ALA A C 1
ATOM 746 O O . ALA A 1 85 ? -2.093 -2.980 21.266 1.00 92.38 85 ALA A O 1
ATOM 747 N N . ARG A 1 86 ? -2.012 -5.066 20.429 1.00 93.25 86 ARG A N 1
ATOM 748 C CA . ARG A 1 86 ? -2.053 -5.764 21.722 1.00 93.25 86 ARG A CA 1
ATOM 749 C C . ARG A 1 86 ? -0.782 -5.509 22.534 1.00 93.25 86 ARG A C 1
ATOM 751 O O . ARG A 1 86 ? -0.883 -5.247 23.727 1.00 93.25 86 ARG A O 1
ATOM 758 N N . GLU A 1 87 ? 0.390 -5.569 21.907 1.00 92.00 87 GLU A N 1
ATOM 759 C CA . GLU A 1 87 ? 1.669 -5.254 22.558 1.00 92.00 87 GLU A CA 1
ATOM 760 C C . GLU A 1 87 ? 1.704 -3.801 23.042 1.00 92.00 87 GLU A C 1
ATOM 762 O O . GLU A 1 87 ? 1.984 -3.563 24.215 1.00 92.00 87 GLU A O 1
ATOM 767 N N . GLN A 1 88 ? 1.310 -2.844 22.195 1.00 89.12 88 GLN A N 1
ATOM 768 C CA . GLN A 1 88 ? 1.232 -1.430 22.583 1.00 89.12 88 GLN A CA 1
ATOM 769 C C . GLN A 1 88 ? 0.295 -1.206 23.779 1.00 89.12 88 GLN A C 1
ATOM 771 O O . GLN A 1 88 ? 0.618 -0.455 24.695 1.00 89.12 88 GLN A O 1
ATOM 776 N N . TRP A 1 89 ? -0.858 -1.883 23.810 1.00 90.75 89 TRP A N 1
ATOM 777 C CA . TRP A 1 89 ? -1.785 -1.804 24.943 1.00 90.75 89 TRP A CA 1
ATOM 778 C C . TRP A 1 89 ? -1.167 -2.296 26.258 1.00 90.75 89 TRP A C 1
ATOM 780 O O . TRP A 1 89 ? -1.412 -1.705 27.306 1.00 90.75 89 TRP A O 1
ATOM 790 N N . LEU A 1 90 ? -0.376 -3.370 26.211 1.00 91.44 90 LEU A N 1
ATOM 791 C CA . LEU A 1 90 ? 0.225 -3.965 27.404 1.00 91.44 90 LEU A CA 1
ATOM 792 C C . LEU A 1 90 ? 1.407 -3.163 27.951 1.00 91.44 90 LEU A C 1
ATOM 794 O O . LEU A 1 90 ? 1.579 -3.120 29.167 1.00 91.44 90 LEU A O 1
ATOM 798 N N . TYR A 1 91 ? 2.222 -2.571 27.075 1.00 88.94 91 TYR A N 1
ATOM 799 C CA . TYR A 1 91 ? 3.524 -2.018 27.465 1.00 88.94 91 TYR A CA 1
ATOM 800 C C . TYR A 1 91 ? 3.612 -0.490 27.394 1.00 88.94 91 TYR A C 1
ATOM 802 O O . TYR A 1 91 ? 4.357 0.097 28.175 1.00 88.94 91 TYR A O 1
ATOM 810 N N . ASP A 1 92 ? 2.821 0.165 26.538 1.00 87.00 92 ASP A N 1
ATOM 811 C CA . ASP A 1 92 ? 3.001 1.593 26.230 1.00 87.00 92 ASP A CA 1
ATOM 812 C C . ASP A 1 92 ? 1.936 2.499 26.879 1.00 87.00 92 ASP A C 1
ATOM 814 O O . ASP A 1 92 ? 1.960 3.717 26.700 1.00 87.00 92 ASP A O 1
ATOM 818 N N . GLY A 1 93 ? 0.978 1.930 27.623 1.00 83.19 93 GLY A N 1
ATOM 819 C CA . GLY A 1 93 ? -0.052 2.700 28.336 1.00 83.19 93 GLY A CA 1
ATOM 820 C C . GLY A 1 93 ? -0.951 3.538 27.417 1.00 83.19 93 GLY A C 1
ATOM 821 O O . GLY A 1 93 ? -1.393 4.626 27.790 1.00 83.19 93 GLY A O 1
ATOM 822 N N . VAL A 1 94 ? -1.198 3.062 26.193 1.00 88.50 94 VAL A N 1
ATOM 823 C CA . VAL A 1 94 ? -1.943 3.804 25.165 1.00 88.50 94 VAL A CA 1
ATOM 824 C C . VAL A 1 94 ? -3.441 3.904 25.469 1.00 88.50 94 VAL A C 1
ATOM 826 O O . VAL A 1 94 ? -4.067 2.994 26.010 1.00 88.50 94 VAL A O 1
ATOM 829 N N . HIS A 1 95 ? -4.060 5.011 25.055 1.00 90.00 95 HIS A N 1
ATOM 830 C CA . HIS A 1 95 ? -5.499 5.224 25.226 1.00 90.00 95 HIS A CA 1
ATOM 831 C C . HIS A 1 95 ? -6.311 4.276 24.313 1.00 90.00 95 HIS A C 1
ATOM 833 O O . HIS A 1 95 ? -5.906 4.066 23.167 1.00 90.00 95 HIS A O 1
ATOM 839 N N . PRO A 1 96 ? -7.507 3.782 24.709 1.00 87.94 96 PRO A N 1
ATOM 840 C CA . PRO A 1 96 ? -8.314 2.854 23.896 1.00 87.94 96 PRO A CA 1
ATOM 841 C C . PRO A 1 96 ? -8.535 3.289 22.440 1.00 87.94 96 PRO A C 1
ATOM 843 O O . PRO A 1 96 ? -8.449 2.492 21.508 1.00 87.94 96 PRO A O 1
ATOM 846 N N . VAL A 1 97 ? -8.762 4.588 22.225 1.00 90.00 97 VAL A N 1
ATOM 847 C CA . VAL A 1 97 ? -8.916 5.169 20.879 1.00 90.00 97 VAL A CA 1
ATOM 848 C C . VAL A 1 97 ? -7.688 4.942 19.985 1.00 90.00 97 VAL A C 1
ATOM 850 O O . VAL A 1 97 ? -7.833 4.797 18.776 1.00 90.00 97 VAL A O 1
ATOM 853 N N . GLN A 1 98 ? -6.483 4.903 20.559 1.00 90.00 98 GLN A N 1
ATOM 854 C CA . GLN A 1 98 ? -5.238 4.675 19.824 1.00 90.00 98 GLN A CA 1
ATOM 855 C C . GLN A 1 98 ? -5.110 3.208 19.417 1.00 90.00 98 GLN A C 1
ATOM 857 O O . GLN A 1 98 ? -4.704 2.925 18.297 1.00 90.00 98 GLN A O 1
ATOM 862 N N . VAL A 1 99 ? -5.557 2.280 20.266 1.00 90.94 99 VAL A N 1
ATOM 863 C CA . VAL A 1 99 ? -5.621 0.848 19.932 1.00 90.94 99 VAL A CA 1
ATOM 864 C C . VAL A 1 99 ? -6.583 0.591 18.773 1.00 90.94 99 VAL A C 1
ATOM 866 O O . VAL A 1 99 ? -6.277 -0.177 17.862 1.00 90.94 99 VAL A O 1
ATOM 869 N N . VAL A 1 100 ? -7.738 1.261 18.760 1.00 90.56 100 VAL A N 1
ATOM 870 C CA . VAL A 1 100 ? -8.669 1.198 17.621 1.00 90.56 100 VAL A CA 1
ATOM 871 C C . VAL A 1 100 ? -8.028 1.795 16.365 1.00 90.56 100 VAL A C 1
ATOM 873 O O . VAL A 1 100 ? -8.063 1.167 15.305 1.00 90.56 100 VAL A O 1
ATOM 876 N N . ALA A 1 101 ? -7.389 2.962 16.493 1.00 91.62 101 ALA A N 1
ATOM 877 C CA . ALA A 1 101 ? -6.666 3.635 15.414 1.00 91.62 101 ALA A CA 1
ATOM 878 C C . ALA A 1 101 ? -5.468 2.832 14.873 1.00 91.62 101 ALA A C 1
ATOM 880 O O . ALA A 1 101 ? -5.064 3.070 13.738 1.00 91.62 101 ALA A O 1
ATOM 881 N N . ALA A 1 102 ? -4.932 1.878 15.644 1.00 92.50 102 ALA A N 1
ATOM 882 C CA . ALA A 1 102 ? -3.875 0.949 15.236 1.00 92.50 102 ALA A CA 1
ATOM 883 C C . ALA A 1 102 ? -4.400 -0.268 14.442 1.00 92.50 102 ALA A C 1
ATOM 885 O O . ALA A 1 102 ? -3.619 -1.051 13.903 1.00 92.50 102 ALA A O 1
ATOM 886 N N . GLY A 1 103 ? -5.724 -0.414 14.310 1.00 92.69 103 GLY A N 1
ATOM 887 C CA . GLY A 1 103 ? -6.345 -1.389 13.413 1.00 92.69 103 GLY A CA 1
ATOM 888 C C . GLY A 1 103 ? -6.770 -2.708 14.050 1.00 92.69 103 GLY A C 1
ATOM 889 O O . GLY A 1 103 ? -6.950 -3.698 13.339 1.00 92.69 103 GLY A O 1
ATOM 890 N N . THR A 1 104 ? -7.009 -2.739 15.362 1.00 93.06 104 THR A N 1
ATOM 891 C CA . THR A 1 104 ? -7.550 -3.935 16.038 1.00 93.06 104 THR A CA 1
ATOM 892 C C . THR A 1 104 ? -8.878 -4.416 15.452 1.00 93.06 104 THR A C 1
ATOM 894 O O . THR A 1 104 ? -9.120 -5.621 15.351 1.00 93.06 104 THR A O 1
ATOM 897 N N . LEU A 1 105 ? -9.709 -3.477 14.996 1.00 94.56 105 LEU A N 1
ATOM 898 C CA . LEU A 1 105 ? -11.037 -3.734 14.438 1.00 94.56 105 LEU A CA 1
ATOM 899 C C . LEU A 1 105 ? -11.046 -4.001 12.923 1.00 94.56 105 LEU A C 1
ATOM 901 O O . LEU A 1 105 ? -12.121 -4.147 12.341 1.00 94.56 105 LEU A O 1
ATOM 905 N N . LEU A 1 106 ? -9.883 -4.086 12.265 1.00 95.50 106 LEU A N 1
ATOM 906 C CA . LEU A 1 106 ? -9.839 -4.396 10.836 1.00 95.50 106 LEU A CA 1
ATOM 907 C C . LEU A 1 106 ? -10.449 -5.770 10.542 1.00 95.50 106 LEU A C 1
ATOM 909 O O . LEU A 1 106 ? -10.270 -6.730 11.300 1.00 95.50 106 LEU A O 1
ATOM 913 N N . ASN A 1 107 ? -11.130 -5.876 9.401 1.00 95.19 107 ASN A N 1
ATOM 914 C CA . ASN A 1 107 ? -11.769 -7.105 8.952 1.00 95.19 107 ASN A CA 1
ATOM 915 C C . ASN A 1 107 ? -11.046 -7.638 7.698 1.00 95.19 107 ASN A C 1
ATOM 917 O O . ASN A 1 107 ? -11.004 -6.950 6.678 1.00 95.19 107 ASN A O 1
ATOM 921 N N . PRO A 1 108 ? -10.506 -8.874 7.722 1.00 95.75 108 PRO A N 1
ATOM 922 C CA . PRO A 1 108 ? -9.773 -9.442 6.590 1.00 95.75 108 PRO A CA 1
ATOM 923 C C . PRO A 1 108 ? -10.651 -9.767 5.369 1.00 95.75 108 PRO A C 1
ATOM 925 O O . PRO A 1 108 ? -10.128 -10.225 4.358 1.00 95.75 108 PRO A O 1
ATOM 928 N N . TYR A 1 109 ? -11.965 -9.570 5.439 1.00 94.69 109 TYR A N 1
ATOM 929 C CA . TYR A 1 109 ? -12.890 -9.731 4.313 1.00 94.69 109 TYR A CA 1
ATOM 930 C C . TYR A 1 109 ? -13.305 -8.396 3.680 1.00 94.69 109 TYR A C 1
ATOM 932 O O . TYR A 1 109 ? -13.973 -8.390 2.652 1.00 94.69 109 TYR A O 1
ATOM 940 N N . THR A 1 110 ? -12.885 -7.271 4.258 1.00 96.69 110 THR A N 1
ATOM 941 C CA . THR A 1 110 ? -13.168 -5.926 3.749 1.00 96.69 110 THR A CA 1
ATOM 942 C C . THR A 1 110 ? -12.123 -5.504 2.713 1.00 96.69 110 THR A C 1
ATOM 944 O O . THR A 1 110 ? -10.944 -5.874 2.812 1.00 96.69 110 THR A O 1
ATOM 947 N N . LEU A 1 111 ? -12.534 -4.698 1.728 1.00 97.69 111 LEU A N 1
ATOM 948 C CA . LEU A 1 111 ? -11.610 -4.051 0.796 1.00 97.69 111 LEU A CA 1
ATOM 949 C C . LEU A 1 111 ? -10.654 -3.137 1.571 1.00 97.69 111 LEU A C 1
ATOM 951 O O . LEU A 1 111 ? -11.086 -2.200 2.239 1.00 97.69 111 LEU A O 1
ATOM 955 N N . THR A 1 112 ? -9.359 -3.423 1.491 1.00 98.44 112 THR A N 1
ATOM 956 C CA . THR A 1 112 ? -8.297 -2.727 2.214 1.00 98.44 112 THR A CA 1
ATOM 957 C C . THR A 1 112 ? -7.431 -1.934 1.254 1.00 98.44 112 THR A C 1
ATOM 959 O O . THR A 1 112 ? -6.749 -2.503 0.402 1.00 98.44 112 THR A O 1
ATOM 962 N N . ILE A 1 113 ? -7.416 -0.622 1.448 1.00 98.50 113 ILE A N 1
ATOM 963 C CA . ILE A 1 113 ? -6.569 0.311 0.714 1.00 98.50 113 ILE A CA 1
ATOM 964 C C . ILE A 1 113 ? -5.356 0.647 1.583 1.00 98.50 113 ILE A C 1
ATOM 966 O O . ILE A 1 113 ? -5.503 1.043 2.738 1.00 98.50 113 ILE A O 1
ATOM 970 N N . GLY A 1 114 ? -4.152 0.492 1.041 1.00 97.62 114 GLY A N 1
ATOM 971 C CA . GLY A 1 114 ? -2.907 0.877 1.698 1.00 97.62 114 GLY A CA 1
ATOM 972 C C . GLY A 1 114 ? -2.354 2.186 1.151 1.00 97.62 114 GLY A C 1
ATOM 973 O O . GLY A 1 114 ? -2.252 2.362 -0.059 1.00 97.62 114 GLY A O 1
ATOM 974 N N . PHE A 1 115 ? -1.931 3.076 2.044 1.00 95.38 115 PHE A N 1
ATOM 975 C CA . PHE A 1 115 ? -1.120 4.247 1.734 1.00 95.38 115 PHE A CA 1
ATOM 976 C C . PHE A 1 115 ? 0.090 4.254 2.675 1.00 95.38 115 PHE A C 1
ATOM 978 O O . PHE A 1 115 ? -0.043 4.606 3.845 1.00 95.38 115 PHE A O 1
ATOM 985 N N . ALA A 1 116 ? 1.272 3.855 2.191 1.00 91.44 116 ALA A N 1
ATOM 986 C CA . ALA A 1 116 ? 2.468 3.763 3.037 1.00 91.44 116 ALA A CA 1
ATOM 987 C C . ALA A 1 116 ? 3.691 4.448 2.422 1.00 91.44 116 ALA A C 1
ATOM 989 O O . ALA A 1 116 ? 4.352 3.910 1.527 1.00 91.44 116 ALA A O 1
ATOM 990 N N . ARG A 1 117 ? 3.974 5.686 2.838 1.00 84.25 117 ARG A N 1
ATOM 991 C CA . ARG A 1 117 ? 5.043 6.506 2.241 1.00 84.25 117 ARG A CA 1
ATOM 992 C C . ARG A 1 117 ? 5.521 7.571 3.233 1.00 84.25 117 ARG A C 1
ATOM 994 O O . ARG A 1 117 ? 4.810 7.922 4.167 1.00 84.25 117 ARG A O 1
ATOM 1001 N N . ARG A 1 118 ? 6.716 8.137 3.008 1.00 84.19 118 ARG A N 1
ATOM 1002 C CA . ARG A 1 118 ? 7.131 9.373 3.704 1.00 84.19 118 ARG A CA 1
ATOM 1003 C C . ARG A 1 118 ? 6.061 10.447 3.505 1.00 84.19 118 ARG A C 1
ATOM 1005 O O . ARG A 1 118 ? 5.707 10.708 2.359 1.00 84.19 118 ARG A O 1
ATOM 1012 N N . PHE A 1 119 ? 5.592 11.075 4.575 1.00 82.25 119 PHE A N 1
ATOM 1013 C CA . PHE A 1 119 ? 4.622 12.163 4.490 1.00 82.25 119 PHE A CA 1
ATOM 1014 C C . PHE A 1 119 ? 5.325 13.426 4.000 1.00 82.25 119 PHE A C 1
ATOM 1016 O O . PHE A 1 119 ? 6.176 13.973 4.694 1.00 82.25 119 PHE A O 1
ATOM 1023 N N . ALA A 1 120 ? 4.975 13.834 2.784 1.00 82.50 120 ALA A N 1
ATOM 1024 C CA . ALA A 1 120 ? 5.395 15.067 2.133 1.00 82.50 120 ALA A CA 1
ATOM 1025 C C . ALA A 1 120 ? 4.182 15.639 1.389 1.00 82.50 120 ALA A C 1
ATOM 1027 O O . ALA A 1 120 ? 3.338 14.882 0.897 1.00 82.50 120 ALA A O 1
ATOM 1028 N N . THR A 1 121 ? 4.094 16.961 1.279 1.00 82.31 121 THR A N 1
ATOM 1029 C CA . THR A 1 121 ? 2.913 17.655 0.731 1.00 82.31 121 THR A CA 1
ATOM 1030 C C . THR A 1 121 ? 2.572 17.225 -0.694 1.00 82.31 121 THR A C 1
ATOM 1032 O O . THR A 1 121 ? 1.402 17.021 -1.015 1.00 82.31 121 THR A O 1
ATOM 1035 N N . TYR A 1 122 ? 3.578 16.990 -1.541 1.00 84.12 122 TYR A N 1
ATOM 1036 C CA . TYR A 1 122 ? 3.347 16.559 -2.921 1.00 84.12 122 TYR A CA 1
ATOM 1037 C C . TYR A 1 122 ? 2.738 15.155 -3.031 1.00 84.12 122 TYR A C 1
ATOM 1039 O O . TYR A 1 122 ? 2.137 14.859 -4.057 1.00 84.12 122 TYR A O 1
ATOM 1047 N N . LYS A 1 123 ? 2.842 14.296 -2.005 1.00 85.00 123 LYS A N 1
ATOM 1048 C CA . LYS A 1 123 ? 2.251 12.944 -2.021 1.00 85.00 123 LYS A CA 1
ATOM 1049 C C . LYS A 1 123 ? 0.761 12.924 -1.682 1.00 85.00 123 LYS A C 1
ATOM 1051 O O . LYS A 1 123 ? 0.110 11.910 -1.917 1.00 85.00 123 LYS A O 1
ATOM 1056 N N . ARG A 1 124 ? 0.233 14.038 -1.156 1.00 88.38 124 ARG A N 1
ATOM 1057 C CA . ARG A 1 124 ? -1.199 14.296 -0.928 1.00 88.38 124 ARG A CA 1
ATOM 1058 C C . ARG A 1 124 ? -1.923 13.176 -0.168 1.00 88.38 124 ARG A C 1
ATOM 1060 O O . ARG A 1 124 ? -2.974 12.711 -0.600 1.00 88.38 124 ARG A O 1
ATOM 1067 N N . ALA A 1 125 ? -1.365 12.750 0.968 1.00 87.94 125 ALA A N 1
ATOM 1068 C CA . ALA A 1 125 ? -1.971 11.715 1.818 1.00 87.94 125 ALA A CA 1
ATOM 1069 C C . ALA A 1 125 ? -3.389 12.080 2.300 1.00 87.94 125 ALA A C 1
ATOM 1071 O O . ALA A 1 125 ? -4.202 11.205 2.575 1.00 87.94 125 ALA A O 1
ATOM 1072 N N . ASP A 1 126 ? -3.698 13.374 2.388 1.00 89.75 126 ASP A N 1
ATOM 1073 C CA . ASP A 1 126 ? -5.000 13.900 2.783 1.00 89.75 126 ASP A CA 1
ATOM 1074 C C . ASP A 1 126 ? -5.969 14.114 1.617 1.00 89.75 126 ASP A C 1
ATOM 1076 O O . ASP A 1 126 ? -7.097 14.536 1.860 1.00 89.75 126 ASP A O 1
ATOM 1080 N N . LEU A 1 127 ? -5.589 13.812 0.368 1.00 93.44 127 LEU A N 1
ATOM 1081 C CA . LEU A 1 127 ? -6.486 13.982 -0.780 1.00 93.44 127 LEU A CA 1
ATOM 1082 C C . LEU A 1 127 ? -7.769 13.164 -0.611 1.00 93.44 127 LEU A C 1
ATOM 1084 O O . LEU A 1 127 ? -8.858 13.653 -0.895 1.00 93.44 127 LEU A O 1
ATOM 1088 N N . ILE A 1 128 ? -7.648 11.947 -0.081 1.00 92.94 128 ILE A N 1
ATOM 1089 C CA . ILE A 1 128 ? -8.790 11.076 0.217 1.00 92.94 128 ILE A CA 1
ATOM 1090 C C . ILE A 1 128 ? -9.682 11.611 1.349 1.00 92.94 128 ILE A C 1
ATOM 1092 O O . ILE A 1 128 ? -10.820 11.183 1.489 1.00 92.94 128 ILE A O 1
ATOM 1096 N N . LEU A 1 129 ? -9.178 12.563 2.138 1.00 92.25 129 LEU A N 1
ATOM 1097 C CA . LEU A 1 129 ? -9.896 13.228 3.226 1.00 92.25 129 LEU A CA 1
ATOM 1098 C C . LEU A 1 129 ? -10.532 14.559 2.787 1.00 92.25 129 LEU A C 1
ATOM 1100 O O . LEU A 1 129 ? -11.108 15.247 3.627 1.00 92.25 129 LEU A O 1
ATOM 1104 N N . SER A 1 130 ? -10.382 14.958 1.517 1.00 93.12 130 SER A N 1
ATOM 1105 C CA . SER A 1 130 ? -10.886 16.243 1.007 1.00 93.12 130 SER A CA 1
ATOM 1106 C C . SER A 1 130 ? -12.411 16.342 1.056 1.00 93.12 130 SER A C 1
ATOM 1108 O O . SER A 1 130 ? -12.936 17.380 1.447 1.00 93.12 130 SER A O 1
ATOM 1110 N N . ASP A 1 131 ? -13.101 15.246 0.738 1.00 95.38 131 ASP A N 1
ATOM 1111 C CA . ASP A 1 131 ? -14.545 15.083 0.896 1.00 95.38 131 ASP A CA 1
ATOM 1112 C C . ASP A 1 131 ? -14.821 14.032 1.976 1.00 95.38 131 ASP A C 1
ATOM 1114 O O . ASP A 1 131 ? -14.929 12.828 1.721 1.00 95.38 131 ASP A O 1
ATOM 1118 N N . PHE A 1 132 ? -14.852 14.497 3.224 1.00 93.81 132 PHE A N 1
ATOM 1119 C CA . PHE A 1 132 ? -14.971 13.614 4.378 1.00 93.81 132 PHE A CA 1
ATOM 1120 C C . PHE A 1 132 ? -16.342 12.935 4.467 1.00 93.81 132 PHE A C 1
ATOM 1122 O O . PHE A 1 132 ? -16.406 11.775 4.862 1.00 93.81 132 PHE A O 1
ATOM 1129 N N . ASN A 1 133 ? -17.420 13.611 4.060 1.00 95.25 133 ASN A N 1
ATOM 1130 C CA . ASN A 1 133 ? -18.765 13.031 4.088 1.00 95.25 133 ASN A CA 1
ATOM 1131 C C . ASN A 1 133 ? -18.864 11.865 3.104 1.00 95.25 133 ASN A C 1
ATOM 1133 O O . ASN A 1 133 ? -19.266 10.766 3.486 1.00 95.25 133 ASN A O 1
ATOM 1137 N N . ARG A 1 134 ? -18.371 12.056 1.875 1.00 96.25 134 ARG A N 1
ATOM 1138 C CA . ARG A 1 134 ? -18.286 10.971 0.896 1.00 96.25 134 ARG A CA 1
ATOM 1139 C C . ARG A 1 134 ? -17.389 9.833 1.377 1.00 96.25 134 ARG A C 1
ATOM 1141 O O . ARG A 1 134 ? -17.700 8.666 1.150 1.00 96.25 134 ARG A O 1
ATOM 1148 N N . LEU A 1 135 ? -16.275 10.141 2.046 1.00 96.44 135 LEU A N 1
ATOM 1149 C CA . LEU A 1 135 ? -15.427 9.107 2.638 1.00 96.44 135 LEU A CA 1
ATOM 1150 C C . LEU A 1 135 ? -16.183 8.295 3.698 1.00 96.44 135 LEU A C 1
ATOM 1152 O O . LEU A 1 135 ? -16.098 7.068 3.673 1.00 96.44 135 LEU A O 1
ATOM 1156 N N . LEU A 1 136 ? -16.924 8.950 4.599 1.00 96.31 136 LEU A N 1
ATOM 1157 C CA . LEU A 1 136 ? -17.728 8.282 5.626 1.00 96.31 136 LEU A CA 1
ATOM 1158 C C . LEU A 1 136 ? -18.773 7.349 5.007 1.00 96.31 136 LEU A C 1
ATOM 1160 O O . LEU A 1 136 ? -18.893 6.204 5.443 1.00 96.31 136 LEU A O 1
ATOM 1164 N N . GLU A 1 137 ? -19.471 7.797 3.962 1.00 96.06 137 GLU A N 1
ATOM 1165 C CA . GLU A 1 137 ? -20.425 6.967 3.219 1.00 96.06 137 GLU A CA 1
ATOM 1166 C C . GLU A 1 137 ? -19.764 5.716 2.628 1.00 96.06 137 GLU A C 1
ATOM 1168 O O . GLU A 1 137 ? -20.322 4.623 2.711 1.00 96.06 137 GLU A O 1
ATOM 1173 N N . LEU A 1 138 ? -18.559 5.850 2.063 1.00 95.69 138 LEU A N 1
ATOM 1174 C CA . LEU A 1 138 ? -17.821 4.733 1.470 1.00 95.69 138 LEU A CA 1
ATOM 1175 C C . LEU A 1 138 ? -17.345 3.727 2.521 1.00 95.69 138 LEU A C 1
ATOM 1177 O O . LEU A 1 138 ? -17.555 2.523 2.369 1.00 95.69 138 LEU A O 1
ATOM 1181 N N . ILE A 1 139 ? -16.695 4.200 3.585 1.00 96.69 139 ILE A N 1
ATOM 1182 C CA . ILE A 1 139 ? -16.086 3.307 4.576 1.00 96.69 139 ILE A CA 1
ATOM 1183 C C . ILE A 1 139 ? -17.129 2.614 5.459 1.00 96.69 139 ILE A C 1
ATOM 1185 O O . ILE A 1 139 ? -16.897 1.492 5.912 1.00 96.69 139 ILE A O 1
ATOM 1189 N N . ASN A 1 140 ? -18.291 3.243 5.657 1.00 95.38 140 ASN A N 1
ATOM 1190 C CA . ASN A 1 140 ? -19.387 2.714 6.468 1.00 95.38 140 ASN A CA 1
ATOM 1191 C C . ASN A 1 140 ? -20.535 2.124 5.640 1.00 95.38 140 ASN A C 1
ATOM 1193 O O . ASN A 1 140 ? -21.566 1.762 6.208 1.00 95.38 140 ASN A O 1
ATOM 1197 N N . ARG A 1 141 ? -20.367 1.973 4.319 1.00 95.56 141 ARG A N 1
ATOM 1198 C CA . ARG A 1 141 ? -21.405 1.410 3.451 1.00 95.56 141 ARG A CA 1
ATOM 1199 C C . ARG A 1 141 ? -21.824 0.012 3.933 1.00 95.56 141 ARG A C 1
ATOM 1201 O O . ARG A 1 141 ? -20.977 -0.888 3.987 1.00 95.56 141 ARG A O 1
ATOM 1208 N N . PRO A 1 142 ? -23.118 -0.221 4.224 1.00 91.75 142 PRO A N 1
ATOM 1209 C CA . PRO A 1 142 ? -23.600 -1.539 4.617 1.00 91.75 142 PRO A CA 1
ATOM 1210 C C . PRO A 1 142 ? -23.245 -2.603 3.574 1.00 91.75 142 PRO A C 1
ATOM 1212 O O . PRO A 1 142 ? -23.343 -2.360 2.370 1.00 91.75 142 PRO A O 1
ATOM 1215 N N . ASN A 1 143 ? -22.816 -3.780 4.035 1.00 91.75 143 ASN A N 1
ATOM 1216 C CA . ASN A 1 143 ? -22.421 -4.946 3.225 1.00 91.75 143 ASN A CA 1
ATOM 1217 C C . ASN A 1 143 ? -21.213 -4.760 2.285 1.00 91.75 143 ASN A C 1
ATOM 1219 O O . ASN A 1 143 ? -20.700 -5.749 1.765 1.00 91.75 143 ASN A O 1
ATOM 1223 N N . ARG A 1 144 ? -20.740 -3.531 2.055 1.00 94.31 144 ARG A N 1
ATOM 1224 C CA . ARG A 1 144 ? -19.581 -3.224 1.201 1.00 94.31 144 ARG A CA 1
ATOM 1225 C C . ARG A 1 144 ? -18.696 -2.126 1.808 1.00 94.31 144 ARG A C 1
ATOM 1227 O O . ARG A 1 144 ? -18.445 -1.130 1.130 1.00 94.31 144 ARG A O 1
ATOM 1234 N N . PRO A 1 145 ? -18.248 -2.267 3.070 1.00 95.12 145 PRO A N 1
ATOM 1235 C CA . PRO A 1 145 ? -17.389 -1.266 3.678 1.00 95.12 145 PRO A CA 1
ATOM 1236 C C . PRO A 1 145 ? -16.015 -1.246 3.003 1.00 95.12 145 PRO A C 1
ATOM 1238 O O . PRO A 1 145 ? -15.589 -2.210 2.359 1.00 95.12 145 PRO A O 1
ATOM 1241 N N . VAL A 1 146 ? -15.294 -0.153 3.219 1.00 97.25 146 VAL A N 1
ATOM 1242 C CA . VAL A 1 146 ? -13.894 0.011 2.822 1.00 97.25 146 VAL A CA 1
ATOM 1243 C C . VAL A 1 146 ? -13.084 0.347 4.066 1.00 97.25 146 VAL A C 1
ATOM 1245 O O . VAL A 1 146 ? -13.558 1.058 4.950 1.00 97.25 146 VAL A O 1
ATOM 1248 N N . GLN A 1 147 ? -11.862 -0.169 4.147 1.00 97.56 147 GLN A N 1
ATOM 1249 C CA . GLN A 1 147 ? -10.902 0.202 5.181 1.00 97.56 147 GLN A CA 1
ATOM 1250 C C . GLN A 1 147 ? -9.625 0.756 4.549 1.00 97.56 147 GLN A C 1
ATOM 1252 O O . GLN A 1 147 ? -9.208 0.314 3.478 1.00 97.56 147 GLN A O 1
ATOM 1257 N N . ILE A 1 148 ? -9.005 1.730 5.207 1.00 97.81 148 ILE A N 1
ATOM 1258 C CA . ILE A 1 148 ? -7.823 2.432 4.708 1.00 97.81 148 ILE A CA 1
ATOM 1259 C C . ILE A 1 148 ? -6.753 2.421 5.787 1.00 97.81 148 ILE A C 1
ATOM 1261 O O . ILE A 1 148 ? -6.993 2.834 6.922 1.00 97.81 148 ILE A O 1
ATOM 1265 N N . ILE A 1 149 ? -5.566 1.961 5.414 1.00 97.69 149 ILE A N 1
ATOM 1266 C CA . ILE A 1 149 ? -4.397 1.914 6.279 1.00 97.69 149 ILE A CA 1
ATOM 1267 C C . ILE A 1 149 ? -3.403 2.957 5.789 1.00 97.69 149 ILE A C 1
ATOM 1269 O O . ILE A 1 149 ? -2.818 2.820 4.714 1.00 97.69 149 ILE A O 1
ATOM 1273 N N . PHE A 1 150 ? -3.191 3.982 6.601 1.00 96.69 150 PHE A N 1
ATOM 1274 C CA . PHE A 1 150 ? -2.111 4.939 6.437 1.00 96.69 150 PHE A CA 1
ATOM 1275 C C . PHE A 1 150 ? -0.894 4.461 7.223 1.00 96.69 150 PHE A C 1
ATOM 1277 O O . PHE A 1 150 ? -1.025 4.004 8.354 1.00 96.69 150 PHE A O 1
ATOM 1284 N N . ALA A 1 151 ? 0.296 4.597 6.655 1.00 94.88 151 ALA A N 1
ATOM 1285 C CA . ALA A 1 151 ? 1.540 4.383 7.377 1.00 94.88 151 ALA A CA 1
ATOM 1286 C C . ALA A 1 151 ? 2.635 5.307 6.846 1.00 94.88 151 ALA A C 1
ATOM 1288 O O . ALA A 1 151 ? 2.677 5.657 5.663 1.00 94.88 151 ALA A O 1
ATOM 1289 N N . GLY A 1 152 ? 3.551 5.710 7.715 1.00 90.25 152 GLY A N 1
ATOM 1290 C CA . GLY A 1 152 ? 4.691 6.511 7.299 1.00 90.25 152 GLY A CA 1
ATOM 1291 C C . GLY A 1 152 ? 5.220 7.424 8.387 1.00 90.25 152 GLY A C 1
ATOM 1292 O O . GLY A 1 152 ? 4.682 7.512 9.485 1.00 90.25 152 GLY A O 1
ATOM 1293 N N . LYS A 1 153 ? 6.298 8.118 8.036 1.00 88.50 153 LYS A N 1
ATOM 1294 C CA . LYS A 1 153 ? 6.960 9.125 8.866 1.00 88.50 153 LYS A CA 1
ATOM 1295 C C . LYS A 1 153 ? 7.126 10.403 8.050 1.00 88.50 153 LYS A C 1
ATOM 1297 O O . LYS A 1 153 ? 7.252 10.340 6.824 1.00 88.50 153 LYS A O 1
ATOM 1302 N N . SER A 1 154 ? 7.129 11.556 8.700 1.00 85.94 154 SER A N 1
ATOM 1303 C CA . SER A 1 154 ? 7.601 12.805 8.099 1.00 85.94 154 SER A CA 1
ATOM 1304 C C . SER A 1 154 ? 9.082 12.984 8.420 1.00 85.94 154 SER A C 1
ATOM 1306 O O . SER A 1 154 ? 9.600 12.383 9.361 1.00 8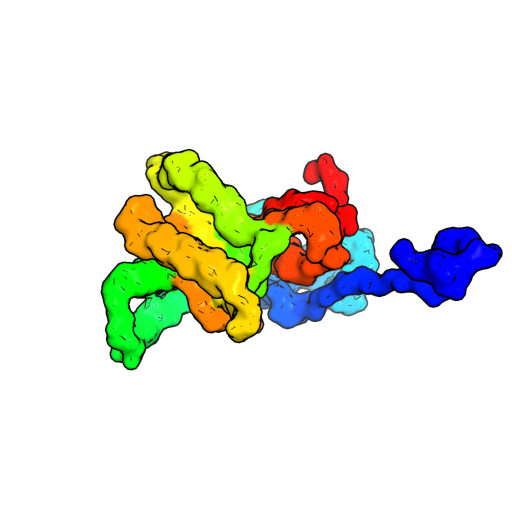5.94 154 SER A O 1
ATOM 1308 N N . HIS A 1 155 ? 9.773 13.824 7.655 1.00 81.62 155 HIS A N 1
ATOM 1309 C CA . HIS A 1 155 ? 11.122 14.231 8.043 1.00 81.62 155 HIS A CA 1
ATOM 1310 C C . HIS A 1 155 ? 11.068 15.078 9.322 1.00 81.62 155 HIS A C 1
ATOM 1312 O O . HIS A 1 155 ? 10.098 15.830 9.485 1.00 81.62 155 HIS A O 1
ATOM 1318 N N . PRO A 1 156 ? 12.082 15.005 10.204 1.00 80.62 156 PRO A N 1
ATOM 1319 C CA . PRO A 1 156 ? 12.157 15.862 11.384 1.00 80.62 156 PRO A CA 1
ATOM 1320 C C . PRO A 1 156 ? 12.028 17.356 11.059 1.00 80.62 156 PRO A C 1
ATOM 1322 O O . PRO A 1 156 ? 11.365 18.067 11.802 1.00 80.62 156 PRO A O 1
ATOM 1325 N N . ASP A 1 157 ? 12.539 17.807 9.915 1.00 83.62 157 ASP A N 1
ATOM 1326 C CA . ASP A 1 157 ? 12.478 19.227 9.513 1.00 83.62 157 ASP A CA 1
ATOM 1327 C C . ASP A 1 157 ? 11.297 19.586 8.587 1.00 83.62 157 ASP A C 1
ATOM 1329 O O . ASP A 1 157 ? 11.133 20.737 8.191 1.00 83.62 157 ASP A O 1
ATOM 1333 N N . ASP A 1 158 ? 10.441 18.622 8.228 1.00 86.06 158 ASP A N 1
ATOM 1334 C CA . ASP A 1 158 ? 9.297 18.847 7.330 1.00 86.06 158 ASP A CA 1
ATOM 1335 C C . ASP A 1 158 ? 8.025 19.150 8.134 1.00 86.06 158 ASP A C 1
ATOM 1337 O O . ASP A 1 158 ? 7.182 18.280 8.380 1.00 86.06 158 ASP A O 1
ATOM 1341 N N . ASN A 1 159 ? 7.897 20.406 8.575 1.00 88.88 159 ASN A N 1
ATOM 1342 C CA . ASN A 1 159 ? 6.726 20.886 9.315 1.00 88.88 159 ASN A CA 1
ATOM 1343 C C . ASN A 1 159 ? 5.399 20.665 8.559 1.00 88.88 159 ASN A C 1
ATOM 1345 O O . ASN A 1 159 ? 4.456 20.157 9.173 1.00 88.88 159 ASN A O 1
ATOM 1349 N N . PRO A 1 160 ? 5.297 20.953 7.245 1.00 87.94 160 PRO A N 1
ATOM 1350 C CA . PRO A 1 160 ? 4.105 20.611 6.470 1.00 87.94 160 PRO A CA 1
ATOM 1351 C C . PRO A 1 160 ? 3.760 19.113 6.502 1.00 87.94 160 PRO A C 1
ATOM 1353 O O . PRO A 1 160 ? 2.596 18.751 6.683 1.00 87.94 160 PRO A O 1
ATOM 1356 N N . GLY A 1 161 ? 4.755 18.229 6.384 1.00 87.06 161 GLY A N 1
ATOM 1357 C CA . GLY A 1 161 ? 4.573 16.780 6.500 1.00 87.06 161 GLY A CA 1
ATOM 1358 C C . GLY A 1 161 ? 4.062 16.346 7.879 1.00 87.06 161 GLY A C 1
ATOM 1359 O O . GLY A 1 161 ? 3.171 15.498 7.965 1.00 87.06 161 GLY A O 1
ATOM 1360 N N . LYS A 1 162 ? 4.555 16.960 8.962 1.00 88.81 162 LYS A N 1
ATOM 1361 C CA . LYS A 1 162 ? 4.061 16.708 10.330 1.00 88.81 162 LYS A CA 1
ATOM 1362 C C . LYS A 1 162 ? 2.604 17.136 10.505 1.00 88.81 162 LYS A C 1
ATOM 1364 O O . LYS A 1 162 ? 1.813 16.380 11.066 1.00 88.81 162 LYS A O 1
ATOM 1369 N N . LEU A 1 163 ? 2.232 18.316 10.004 1.00 90.44 163 LEU A N 1
ATOM 1370 C CA . LEU A 1 163 ? 0.845 18.800 10.044 1.00 90.44 163 LEU A CA 1
ATOM 1371 C C . LEU A 1 163 ? -0.094 17.869 9.269 1.00 90.44 163 LEU A C 1
ATOM 1373 O O . LEU A 1 163 ? -1.210 17.601 9.716 1.00 90.44 163 LEU A O 1
ATOM 1377 N N . LEU A 1 164 ? 0.375 17.321 8.145 1.00 90.44 164 LEU A N 1
ATOM 1378 C CA . LEU A 1 164 ? -0.363 16.332 7.366 1.00 90.44 164 LEU A CA 1
ATOM 1379 C C . LEU A 1 164 ? -0.614 15.046 8.168 1.00 90.44 164 LEU A C 1
ATOM 1381 O O . LEU A 1 164 ? -1.751 14.579 8.220 1.00 90.44 164 LEU A O 1
ATOM 1385 N N . ILE A 1 165 ? 0.411 14.513 8.844 1.00 90.19 165 ILE A N 1
ATOM 1386 C CA . ILE A 1 165 ? 0.262 13.360 9.749 1.00 90.19 165 ILE A CA 1
ATOM 1387 C C . ILE A 1 165 ? -0.754 13.671 10.848 1.00 90.19 165 ILE A C 1
ATOM 1389 O O . ILE A 1 165 ? -1.677 12.890 11.060 1.00 90.19 165 ILE A O 1
ATOM 1393 N N . GLN A 1 166 ? -0.638 14.826 11.510 1.00 91.25 166 GLN A N 1
ATOM 1394 C CA . GLN A 1 166 ? -1.568 15.222 12.570 1.00 91.25 166 GLN A CA 1
ATOM 1395 C C . GLN A 1 166 ? -3.012 15.310 12.065 1.00 91.25 166 GLN A C 1
ATOM 1397 O O . GLN A 1 166 ? -3.926 14.851 12.749 1.00 91.25 166 GLN A O 1
ATOM 1402 N N . LYS A 1 167 ? -3.230 15.867 10.867 1.00 92.38 167 LYS A N 1
ATOM 1403 C CA . LYS A 1 167 ? -4.552 15.937 10.232 1.00 92.38 167 LYS A CA 1
ATOM 1404 C C . LYS A 1 167 ? -5.125 14.539 9.999 1.00 92.38 167 LYS A C 1
ATOM 1406 O O . LYS A 1 167 ? -6.249 14.280 10.420 1.00 92.38 167 LYS A O 1
ATOM 1411 N N . VAL A 1 168 ? -4.357 13.637 9.384 1.00 93.06 168 VAL A N 1
ATOM 1412 C CA . VAL A 1 168 ? -4.789 12.251 9.131 1.00 93.06 168 VAL A CA 1
ATOM 1413 C C . VAL A 1 168 ? -5.080 11.527 10.448 1.00 93.06 168 VAL A C 1
ATOM 1415 O O . VAL A 1 168 ? -6.150 10.945 10.606 1.00 93.06 168 VAL A O 1
ATOM 1418 N N . TYR A 1 169 ? -4.178 11.622 11.424 1.00 92.50 169 TYR A N 1
ATOM 1419 C CA . TYR A 1 169 ? -4.311 10.951 12.715 1.00 92.50 169 TYR A CA 1
ATOM 1420 C C . TYR A 1 169 ? -5.527 11.438 13.516 1.00 92.50 169 TYR A C 1
ATOM 1422 O O . TYR A 1 169 ? 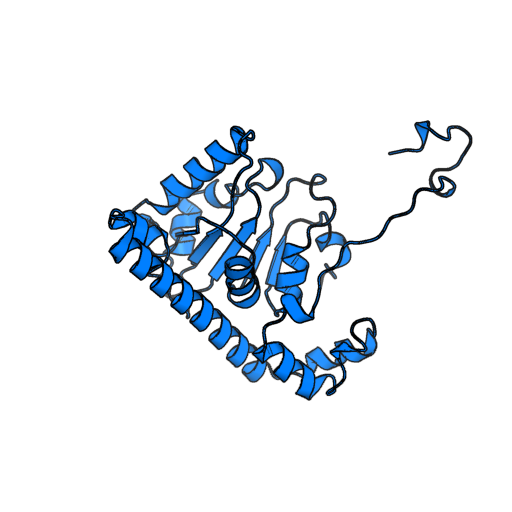-6.260 10.634 14.092 1.00 92.50 169 TYR A O 1
ATOM 1430 N N . ARG A 1 170 ? -5.811 12.750 13.507 1.00 92.81 170 ARG A N 1
ATOM 1431 C CA . ARG A 1 170 ? -7.033 13.308 14.114 1.00 92.81 170 ARG A CA 1
ATOM 1432 C C . ARG A 1 170 ? -8.297 12.730 13.486 1.00 92.81 170 ARG A C 1
ATOM 1434 O O . ARG A 1 170 ? -9.252 12.475 14.212 1.00 92.81 170 ARG A O 1
ATOM 1441 N N . MET A 1 171 ? -8.302 12.522 12.169 1.00 92.81 171 MET A N 1
ATOM 1442 C CA . MET A 1 171 ? -9.448 11.935 11.471 1.00 92.81 171 MET A CA 1
ATOM 1443 C C . MET A 1 171 ? -9.617 10.460 11.819 1.00 92.81 171 MET A C 1
ATOM 1445 O O . MET A 1 171 ? -10.717 10.072 12.178 1.00 92.81 171 MET A O 1
ATOM 1449 N N . VAL A 1 172 ? -8.532 9.681 11.810 1.00 93.69 172 VAL A N 1
ATOM 1450 C CA . VAL A 1 172 ? -8.515 8.254 12.189 1.00 93.69 172 VAL A CA 1
ATOM 1451 C C . VAL A 1 172 ? -9.046 8.022 13.612 1.00 93.69 172 VAL A C 1
ATOM 1453 O O . VAL A 1 172 ? -9.673 7.004 13.889 1.00 93.69 172 VAL A O 1
ATOM 1456 N N . LYS A 1 173 ? -8.821 8.971 14.527 1.00 92.94 173 LYS A N 1
ATOM 1457 C CA . LYS A 1 173 ? -9.302 8.895 15.915 1.00 92.94 173 LYS A CA 1
ATOM 1458 C C . LYS A 1 173 ? -10.786 9.234 16.100 1.00 92.94 173 LYS A C 1
ATOM 1460 O O . LYS A 1 173 ? -11.280 9.117 17.222 1.00 92.94 173 LYS A O 1
ATOM 1465 N N . LYS A 1 174 ? -11.506 9.679 15.064 1.00 93.31 174 LYS A N 1
ATOM 1466 C CA . LYS A 1 174 ? -12.944 9.967 15.174 1.00 93.31 174 LYS A CA 1
ATOM 1467 C C . LYS A 1 174 ? -13.740 8.672 15.299 1.00 93.31 174 LYS A C 1
ATOM 1469 O O . LYS A 1 174 ? -13.488 7.719 14.561 1.00 93.31 174 LYS A O 1
ATOM 1474 N N . ALA A 1 175 ? -14.756 8.678 16.162 1.00 91.06 175 ALA A N 1
ATOM 1475 C CA . ALA A 1 175 ? -15.628 7.523 16.386 1.00 91.06 175 ALA A CA 1
ATOM 1476 C C . ALA A 1 175 ? -16.262 7.001 15.082 1.00 91.06 175 ALA A C 1
ATOM 1478 O O . ALA A 1 175 ? -16.263 5.800 14.837 1.00 91.06 175 ALA A O 1
ATOM 1479 N N . GLU A 1 176 ? -16.693 7.906 14.199 1.00 93.69 176 GLU A N 1
ATOM 1480 C CA . GLU A 1 176 ? -17.324 7.605 12.901 1.00 93.69 176 GLU A CA 1
ATOM 1481 C C . GLU A 1 176 ? -16.402 6.865 11.913 1.00 93.69 176 GLU A C 1
ATOM 1483 O O . GLU A 1 176 ? -16.867 6.283 10.935 1.00 93.69 176 GLU A O 1
ATOM 1488 N N . THR A 1 177 ? -15.087 6.889 12.156 1.00 94.00 177 THR A N 1
ATOM 1489 C CA . THR A 1 177 ? -14.066 6.221 11.330 1.00 94.00 177 THR A CA 1
ATOM 1490 C C . THR A 1 177 ? -13.462 4.989 12.006 1.00 94.00 177 THR A C 1
ATOM 1492 O O . THR A 1 177 ? -12.607 4.314 11.421 1.00 94.00 177 THR A O 1
ATOM 1495 N N . GLY A 1 178 ? -13.897 4.695 13.236 1.00 90.31 178 GLY A N 1
ATOM 1496 C CA . GLY A 1 178 ? -13.362 3.625 14.066 1.00 90.31 178 GLY A CA 1
ATOM 1497 C C . GLY A 1 178 ? -13.425 2.272 13.361 1.00 90.31 178 GLY A C 1
ATOM 1498 O O . GLY A 1 178 ? -14.456 1.870 12.828 1.00 90.31 178 GLY A O 1
ATOM 1499 N N . GLY A 1 179 ? -12.290 1.572 13.320 1.00 88.62 179 GLY A N 1
ATOM 1500 C CA . GLY A 1 179 ? -12.169 0.274 12.649 1.00 88.62 179 GLY A CA 1
ATOM 1501 C C . GLY A 1 179 ? -12.228 0.311 11.121 1.00 88.62 179 GLY A C 1
ATOM 1502 O O . GLY A 1 179 ? -12.208 -0.744 10.485 1.00 88.62 179 GLY A O 1
ATOM 1503 N N . ARG A 1 180 ? -12.270 1.505 10.520 1.00 95.00 180 ARG A N 1
ATOM 1504 C CA . ARG A 1 180 ? -12.226 1.701 9.068 1.00 95.00 180 ARG A CA 1
ATOM 1505 C C . ARG A 1 180 ? -10.979 2.439 8.624 1.00 95.00 180 ARG A C 1
ATOM 1507 O O . ARG A 1 180 ? -10.338 2.012 7.671 1.00 95.00 180 ARG A O 1
ATOM 1514 N N . LEU A 1 181 ? -10.623 3.521 9.306 1.00 96.62 181 LEU A N 1
ATOM 1515 C CA . LEU A 1 181 ? -9.362 4.212 9.077 1.00 96.62 181 LEU A CA 1
ATOM 1516 C C . LEU A 1 181 ? -8.356 3.784 10.141 1.00 96.62 181 LEU A C 1
ATOM 1518 O O . LEU A 1 181 ? -8.697 3.648 11.313 1.00 96.62 181 LEU A O 1
ATOM 1522 N N . VAL A 1 182 ? -7.119 3.561 9.715 1.00 96.38 182 VAL A N 1
ATOM 1523 C CA . VAL A 1 182 ? -6.020 3.115 10.570 1.00 96.38 182 VAL A CA 1
ATOM 1524 C C . VAL A 1 182 ? -4.781 3.930 10.251 1.00 96.38 182 VAL A C 1
ATOM 1526 O O . VAL A 1 182 ? -4.507 4.206 9.083 1.00 96.38 182 VAL A O 1
ATOM 1529 N N . PHE A 1 183 ? -4.019 4.293 11.278 1.00 95.38 183 PHE A N 1
ATOM 1530 C CA . PHE A 1 183 ? -2.724 4.940 11.124 1.00 95.38 183 PHE A CA 1
ATOM 1531 C C . PHE A 1 183 ? -1.651 4.124 11.839 1.00 95.38 183 PHE A C 1
ATOM 1533 O O . PHE A 1 183 ? -1.727 3.907 13.045 1.00 95.38 183 PHE A O 1
ATOM 1540 N N . LEU A 1 184 ? -0.645 3.684 11.088 1.00 92.56 184 LEU A N 1
ATOM 1541 C CA . LEU A 1 184 ? 0.466 2.896 11.595 1.00 92.56 184 LEU A CA 1
ATOM 1542 C C . LEU A 1 184 ? 1.720 3.750 11.704 1.00 92.56 184 LEU A C 1
ATOM 1544 O O . LEU A 1 184 ? 2.345 4.139 10.711 1.00 92.56 184 LEU A O 1
ATOM 1548 N N . GLU A 1 185 ? 2.072 4.008 12.954 1.00 85.69 185 GLU A N 1
ATOM 1549 C CA . GLU A 1 185 ? 3.329 4.617 13.353 1.00 85.69 185 GLU A CA 1
ATOM 1550 C C . GLU A 1 185 ? 4.477 3.608 13.223 1.00 85.69 185 GLU A C 1
ATOM 1552 O O . GLU A 1 185 ? 4.275 2.391 13.157 1.00 85.69 185 GLU A O 1
ATOM 1557 N N . ASP A 1 186 ? 5.698 4.131 13.174 1.00 81.62 186 ASP A N 1
ATOM 1558 C CA . ASP A 1 186 ? 6.919 3.341 13.014 1.00 81.62 186 ASP A CA 1
ATOM 1559 C C . ASP A 1 186 ? 6.982 2.460 11.774 1.00 81.62 186 ASP A C 1
ATOM 1561 O O . ASP A 1 186 ? 7.480 1.341 11.792 1.00 81.62 186 ASP A O 1
ATOM 1565 N N . TYR A 1 187 ? 6.548 3.030 10.650 1.00 86.06 187 TYR A N 1
ATOM 1566 C CA . TYR A 1 187 ? 6.737 2.417 9.344 1.00 86.06 187 TYR A CA 1
ATOM 1567 C C . TYR A 1 187 ? 8.211 2.116 9.055 1.00 86.06 187 TYR A C 1
ATOM 1569 O O . TYR A 1 187 ? 9.029 3.024 8.883 1.00 86.06 187 TYR A O 1
ATOM 1577 N N . ASP A 1 188 ? 8.506 0.823 8.976 1.00 90.81 188 ASP A N 1
ATOM 1578 C CA . ASP A 1 188 ? 9.800 0.240 8.663 1.00 90.81 188 ASP A CA 1
ATOM 1579 C C . ASP A 1 188 ? 9.675 -0.761 7.499 1.00 90.81 188 ASP A C 1
ATOM 1581 O O . ASP A 1 188 ? 8.615 -0.933 6.887 1.00 90.81 188 ASP A O 1
ATOM 1585 N N . MET A 1 189 ? 10.775 -1.437 7.164 1.00 93.44 189 MET A N 1
ATOM 1586 C CA . MET A 1 189 ? 10.766 -2.443 6.102 1.00 93.44 189 MET A CA 1
ATOM 1587 C C . MET A 1 189 ? 9.890 -3.657 6.428 1.00 93.44 189 MET A C 1
ATOM 1589 O O . MET A 1 189 ? 9.351 -4.269 5.507 1.00 93.44 189 MET A O 1
ATOM 1593 N N . ASN A 1 190 ? 9.743 -4.027 7.700 1.00 94.19 190 ASN A N 1
ATOM 1594 C CA . ASN A 1 190 ? 8.943 -5.180 8.089 1.00 94.19 190 ASN A CA 1
ATOM 1595 C C . ASN A 1 190 ? 7.455 -4.889 7.865 1.00 94.19 190 ASN A C 1
ATOM 1597 O O . ASN A 1 190 ? 6.791 -5.610 7.117 1.00 94.19 190 ASN A O 1
ATOM 1601 N N . LEU A 1 191 ? 6.954 -3.773 8.401 1.00 94.88 191 LEU A N 1
ATOM 1602 C CA . LEU A 1 191 ? 5.587 -3.316 8.174 1.00 94.88 191 LEU A CA 1
ATOM 1603 C C . LEU A 1 191 ? 5.321 -3.066 6.683 1.00 94.88 191 LEU A C 1
ATOM 1605 O O . LEU A 1 191 ? 4.265 -3.448 6.175 1.00 94.88 191 LEU A O 1
ATOM 1609 N N . ALA A 1 192 ? 6.290 -2.506 5.952 1.00 95.56 192 ALA A N 1
ATOM 1610 C CA . ALA A 1 192 ? 6.188 -2.341 4.505 1.00 95.56 192 ALA A CA 1
ATOM 1611 C C . ALA A 1 192 ? 5.895 -3.664 3.787 1.00 95.56 192 ALA A C 1
ATOM 1613 O O . ALA A 1 192 ? 5.028 -3.689 2.916 1.00 95.56 192 ALA A O 1
ATOM 1614 N N . ARG A 1 193 ? 6.560 -4.767 4.168 1.00 96.81 193 ARG A N 1
ATOM 1615 C CA . ARG A 1 193 ? 6.308 -6.095 3.583 1.00 96.81 193 ARG A CA 1
ATOM 1616 C C . ARG A 1 193 ? 4.886 -6.565 3.857 1.00 96.81 193 ARG A C 1
ATOM 1618 O O . ARG A 1 193 ? 4.229 -7.013 2.927 1.00 96.81 193 ARG A O 1
ATOM 1625 N N . TYR A 1 194 ? 4.386 -6.427 5.084 1.00 97.56 194 TYR A N 1
ATOM 1626 C CA . TYR A 1 194 ? 3.000 -6.795 5.392 1.00 97.56 194 TYR A CA 1
ATOM 1627 C C . TYR A 1 194 ? 1.991 -5.984 4.572 1.00 97.56 194 TYR A C 1
ATOM 1629 O O . TYR A 1 194 ? 1.015 -6.549 4.082 1.00 97.56 194 TYR A O 1
ATOM 1637 N N . LEU A 1 195 ? 2.234 -4.685 4.383 1.00 97.88 195 LEU A N 1
ATOM 1638 C CA . LEU A 1 195 ? 1.329 -3.810 3.641 1.00 97.88 195 LEU A CA 1
ATOM 1639 C C . LEU A 1 195 ? 1.332 -4.119 2.141 1.00 97.88 195 LEU A C 1
ATOM 1641 O O . LEU A 1 195 ? 0.277 -4.449 1.606 1.00 97.88 195 LEU A O 1
ATOM 1645 N N . VAL A 1 196 ? 2.492 -4.098 1.473 1.00 97.88 196 VAL A N 1
ATOM 1646 C CA . VAL A 1 196 ? 2.572 -4.357 0.017 1.00 97.88 196 VAL A CA 1
ATOM 1647 C C . VAL A 1 196 ? 2.175 -5.787 -0.355 1.00 97.88 196 VAL A C 1
ATOM 1649 O O . VAL A 1 196 ? 1.855 -6.047 -1.505 1.00 97.88 196 VAL A O 1
ATOM 1652 N N . GLN A 1 197 ? 2.182 -6.720 0.601 1.00 98.31 197 GLN A N 1
ATOM 1653 C CA . GLN A 1 197 ? 1.698 -8.085 0.394 1.00 98.31 197 GLN A CA 1
ATOM 1654 C C . GLN A 1 197 ? 0.207 -8.235 0.717 1.00 98.31 197 GLN A C 1
ATOM 1656 O O . GLN A 1 197 ? -0.453 -9.073 0.110 1.00 98.31 197 GLN A O 1
ATOM 1661 N N . GLY A 1 198 ? -0.324 -7.4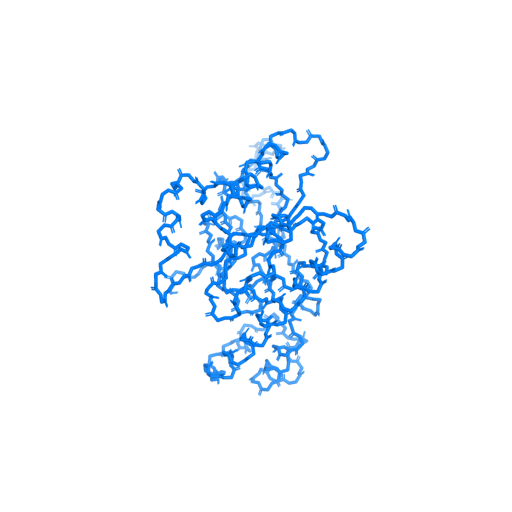88 1.688 1.00 97.94 198 GLY A N 1
ATOM 1662 C CA . GLY A 1 198 ? -1.614 -7.785 2.317 1.00 97.94 198 GLY A CA 1
ATOM 1663 C C . GLY A 1 198 ? -2.786 -6.881 1.933 1.00 97.94 198 GLY A C 1
ATOM 1664 O O . GLY A 1 198 ? -3.927 -7.316 2.072 1.00 97.94 198 GLY A O 1
ATOM 1665 N N . VAL A 1 199 ? -2.551 -5.649 1.470 1.00 98.56 199 VAL A N 1
ATOM 1666 C CA . VAL A 1 199 ? -3.645 -4.753 1.034 1.00 98.56 199 VAL A CA 1
ATOM 1667 C C . VAL A 1 199 ? -4.141 -5.131 -0.360 1.00 98.56 199 VAL A C 1
ATOM 1669 O O . VAL A 1 199 ? -3.393 -5.740 -1.115 1.00 98.56 199 VAL A O 1
ATOM 1672 N N . ASP A 1 200 ? -5.373 -4.774 -0.724 1.00 98.50 200 ASP A N 1
ATOM 1673 C CA . ASP A 1 200 ? -5.915 -5.056 -2.066 1.00 98.50 200 ASP A CA 1
ATOM 1674 C C . ASP A 1 200 ? -5.540 -3.989 -3.083 1.00 98.50 200 ASP A C 1
ATOM 1676 O O . ASP A 1 200 ? -5.275 -4.301 -4.242 1.00 98.50 200 ASP A O 1
ATOM 1680 N N . VAL A 1 201 ? -5.530 -2.734 -2.631 1.00 98.44 201 VAL A N 1
ATOM 1681 C CA . VAL A 1 201 ? -5.244 -1.568 -3.459 1.00 98.44 201 VAL A CA 1
ATOM 1682 C C . VAL A 1 201 ? -4.118 -0.772 -2.820 1.00 98.44 201 VAL A C 1
ATOM 1684 O O . VAL A 1 201 ? -4.179 -0.422 -1.639 1.00 98.44 201 VAL A O 1
ATOM 1687 N N . TRP A 1 202 ? -3.101 -0.456 -3.609 1.00 97.75 202 TRP A N 1
ATOM 1688 C CA . TRP A 1 202 ? -2.022 0.445 -3.255 1.00 97.75 202 TRP A CA 1
ATOM 1689 C C . TRP A 1 202 ? -2.326 1.843 -3.780 1.00 97.75 202 TRP A C 1
ATOM 1691 O O . TRP A 1 202 ? -2.333 2.090 -4.987 1.00 97.75 202 TRP A O 1
ATOM 1701 N N . LEU A 1 203 ? -2.602 2.765 -2.862 1.00 96.25 203 LEU A N 1
ATOM 1702 C CA . LEU A 1 203 ? -2.968 4.134 -3.182 1.00 96.25 203 LEU A CA 1
ATOM 1703 C C . LEU A 1 203 ? -1.720 5.006 -3.318 1.00 96.25 203 LEU A C 1
ATOM 1705 O O . LEU A 1 203 ? -0.926 5.142 -2.383 1.00 96.25 203 LEU A O 1
ATOM 1709 N N . ASN A 1 204 ? -1.587 5.670 -4.464 1.00 92.62 204 ASN A N 1
ATOM 1710 C CA . ASN A 1 204 ? -0.530 6.638 -4.693 1.00 92.62 204 ASN A CA 1
ATOM 1711 C C . ASN A 1 204 ? -1.024 7.861 -5.478 1.00 92.62 204 ASN A C 1
ATOM 1713 O O . ASN A 1 204 ? -1.212 7.798 -6.685 1.00 92.62 204 ASN A O 1
ATOM 1717 N N . THR A 1 205 ? -1.157 9.015 -4.830 1.00 92.69 205 THR A N 1
ATOM 1718 C CA . THR A 1 205 ? -1.738 10.223 -5.443 1.00 92.69 205 THR A CA 1
ATOM 1719 C C . THR A 1 205 ? -0.762 11.404 -5.487 1.00 92.69 205 THR A C 1
ATOM 1721 O O . THR A 1 205 ? -1.090 12.490 -4.994 1.00 92.69 205 THR A O 1
ATOM 1724 N N . PRO A 1 206 ? 0.443 11.264 -6.071 1.00 92.38 206 PRO A N 1
ATOM 1725 C CA . PRO A 1 206 ? 1.414 12.346 -6.081 1.00 92.38 206 PRO A CA 1
ATOM 1726 C C . PRO A 1 206 ? 0.928 13.478 -6.987 1.00 92.38 206 PRO A C 1
ATOM 1728 O O . PRO A 1 206 ? 0.169 13.262 -7.935 1.00 92.38 206 PRO A O 1
ATOM 1731 N N . ARG A 1 207 ? 1.306 14.717 -6.680 1.00 92.25 207 ARG A N 1
ATOM 1732 C CA . ARG A 1 207 ? 1.085 15.863 -7.562 1.00 92.25 207 ARG A CA 1
ATOM 1733 C C . ARG A 1 207 ? 2.094 15.781 -8.703 1.00 92.25 207 ARG A C 1
ATOM 1735 O O . ARG A 1 207 ? 3.282 15.961 -8.464 1.00 92.25 207 ARG A O 1
ATOM 1742 N N . ARG A 1 208 ? 1.611 15.549 -9.922 1.00 90.31 208 ARG A N 1
ATOM 1743 C CA . ARG A 1 208 ? 2.446 15.544 -11.127 1.00 90.31 208 ARG A CA 1
ATOM 1744 C C . ARG A 1 208 ? 3.151 16.899 -11.311 1.00 90.31 208 ARG A C 1
ATOM 1746 O O . ARG A 1 208 ? 2.481 17.920 -11.111 1.00 90.31 208 ARG A O 1
ATOM 1753 N N . PRO A 1 209 ? 4.435 16.944 -11.717 1.00 89.56 209 PRO A N 1
ATOM 1754 C CA . PRO A 1 209 ? 5.352 15.835 -12.037 1.00 89.56 209 PRO A CA 1
ATOM 1755 C C . PRO A 1 209 ? 6.365 15.529 -10.910 1.00 89.56 209 PRO A C 1
ATOM 1757 O O . PRO A 1 209 ? 7.558 15.375 -11.162 1.00 89.56 209 PRO A O 1
ATOM 1760 N N . ASN A 1 210 ? 5.938 15.562 -9.645 1.00 89.44 210 ASN A N 1
ATOM 1761 C CA . ASN A 1 210 ? 6.864 15.569 -8.506 1.00 89.44 210 ASN A CA 1
ATOM 1762 C C . ASN A 1 210 ? 7.282 14.169 -8.026 1.00 89.44 210 ASN A C 1
ATOM 176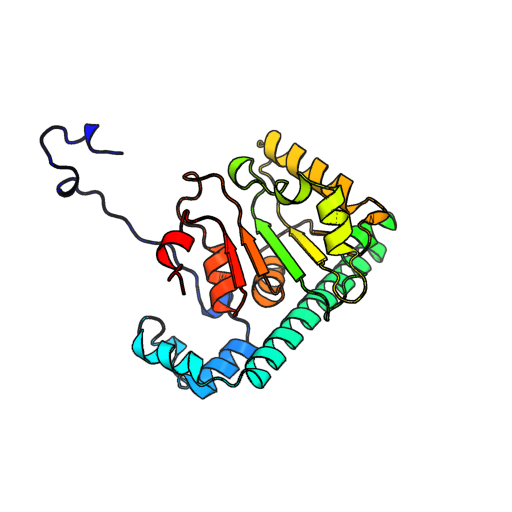4 O O . ASN A 1 210 ? 8.105 14.070 -7.114 1.00 89.44 210 ASN A O 1
ATOM 1768 N N . GLU A 1 211 ? 6.723 13.088 -8.576 1.00 88.44 211 GLU A N 1
ATOM 1769 C CA . GLU A 1 211 ? 7.214 11.732 -8.321 1.00 88.44 211 GLU A CA 1
ATOM 1770 C C . GLU A 1 211 ? 8.193 11.332 -9.431 1.00 88.44 211 GLU A C 1
ATOM 1772 O O . GLU A 1 211 ? 7.801 11.128 -10.574 1.00 88.44 211 GLU A O 1
ATOM 1777 N N . ALA A 1 212 ? 9.478 11.198 -9.092 1.00 87.50 212 ALA A N 1
ATOM 1778 C CA . ALA A 1 212 ? 10.498 10.833 -10.076 1.00 87.50 212 ALA A CA 1
ATOM 1779 C C . ALA A 1 212 ? 10.311 9.404 -10.620 1.00 87.50 212 ALA A C 1
ATOM 1781 O O . ALA A 1 212 ? 10.400 9.180 -11.819 1.00 87.50 212 ALA A O 1
ATOM 1782 N N . SER A 1 213 ? 10.049 8.438 -9.734 1.00 87.88 213 SER A N 1
ATOM 1783 C CA . SER A 1 213 ? 9.794 7.033 -10.082 1.00 87.88 213 SER A CA 1
ATOM 1784 C C . SER A 1 213 ? 8.870 6.430 -9.014 1.00 87.88 213 SER A C 1
ATOM 1786 O O . SER A 1 213 ? 7.652 6.520 -9.132 1.00 87.88 213 SER A O 1
ATOM 1788 N N . GLY A 1 214 ? 9.420 5.947 -7.899 1.00 87.56 214 GLY A N 1
ATOM 1789 C CA . GLY A 1 214 ? 8.652 5.533 -6.724 1.00 87.56 214 GLY A CA 1
ATOM 1790 C C . GLY A 1 214 ? 8.392 4.027 -6.644 1.00 87.56 214 GLY A C 1
ATOM 1791 O O . GLY A 1 214 ? 7.304 3.546 -6.930 1.00 87.56 214 GLY A O 1
ATOM 1792 N N . THR A 1 215 ? 9.326 3.296 -6.043 1.00 93.38 215 THR A N 1
ATOM 1793 C CA . THR A 1 215 ? 9.358 1.819 -6.040 1.00 93.38 215 THR A CA 1
ATOM 1794 C C . THR A 1 215 ? 8.298 1.108 -5.194 1.00 93.38 215 THR A C 1
ATOM 1796 O O . THR A 1 215 ? 8.190 -0.113 -5.201 1.00 93.38 215 THR A O 1
ATOM 1799 N N . SER A 1 216 ? 7.513 1.827 -4.387 1.00 93.12 216 SER A N 1
ATOM 1800 C CA . SER A 1 216 ? 6.486 1.176 -3.546 1.00 93.12 216 SER A CA 1
ATOM 1801 C C . SER A 1 216 ? 5.357 0.537 -4.354 1.00 93.12 216 SER A C 1
ATOM 1803 O O . SER A 1 216 ? 4.826 -0.484 -3.926 1.00 93.12 216 SER A O 1
ATOM 1805 N N . GLY A 1 217 ? 5.011 1.123 -5.502 1.00 94.81 217 GLY A N 1
ATOM 1806 C CA . GLY A 1 217 ? 3.984 0.564 -6.372 1.00 94.81 217 GLY A CA 1
ATOM 1807 C C . GLY A 1 217 ? 4.474 -0.680 -7.118 1.00 94.81 217 GLY A C 1
ATOM 1808 O O . GLY A 1 217 ? 3.726 -1.648 -7.197 1.00 94.81 217 GLY A O 1
ATOM 1809 N N . GLU A 1 218 ? 5.753 -0.724 -7.512 1.00 96.06 218 GLU A N 1
ATOM 1810 C CA . GLU A 1 218 ? 6.406 -1.931 -8.054 1.00 96.06 218 GLU A CA 1
ATOM 1811 C C . GLU A 1 218 ? 6.311 -3.102 -7.059 1.00 96.06 218 GLU A C 1
ATOM 1813 O O . GLU A 1 218 ? 5.944 -4.219 -7.420 1.00 96.06 218 GLU A O 1
ATOM 1818 N N . LYS A 1 219 ? 6.560 -2.842 -5.763 1.00 97.31 219 LYS A N 1
ATOM 1819 C CA . LYS A 1 219 ? 6.465 -3.865 -4.694 1.00 97.31 219 LYS A CA 1
ATOM 1820 C C . LYS A 1 219 ? 5.051 -4.402 -4.548 1.00 97.31 219 LYS A C 1
ATOM 1822 O O . LYS A 1 219 ? 4.876 -5.586 -4.267 1.00 97.31 219 LYS A O 1
ATOM 1827 N N . ALA A 1 220 ? 4.064 -3.521 -4.674 1.00 97.44 220 ALA A N 1
ATOM 1828 C CA . ALA A 1 220 ? 2.658 -3.873 -4.596 1.00 97.44 220 ALA A CA 1
ATOM 1829 C C . ALA A 1 220 ? 2.236 -4.688 -5.835 1.00 97.44 220 ALA A C 1
ATOM 1831 O O . ALA A 1 220 ? 1.676 -5.773 -5.684 1.00 97.44 220 ALA A O 1
ATOM 1832 N N . ALA A 1 221 ? 2.601 -4.232 -7.039 1.00 95.56 221 ALA A N 1
ATOM 1833 C CA . ALA A 1 221 ? 2.309 -4.906 -8.305 1.00 95.56 221 ALA A CA 1
ATOM 1834 C C . ALA A 1 221 ? 2.870 -6.333 -8.336 1.00 95.56 221 ALA A C 1
ATOM 1836 O O . ALA A 1 221 ? 2.134 -7.278 -8.603 1.00 95.56 221 ALA A O 1
ATOM 1837 N N . LEU A 1 222 ? 4.131 -6.509 -7.925 1.00 96.00 222 LEU A N 1
ATOM 1838 C CA . LEU A 1 222 ? 4.780 -7.819 -7.817 1.00 96.00 222 LEU A CA 1
ATOM 1839 C C . LEU A 1 222 ? 3.998 -8.810 -6.930 1.00 96.00 222 LEU A C 1
ATOM 1841 O O . LEU A 1 222 ? 4.072 -10.024 -7.121 1.00 96.00 222 LEU A O 1
ATOM 1845 N N . ASN A 1 223 ? 3.244 -8.302 -5.952 1.00 97.94 223 ASN A N 1
ATOM 1846 C CA . ASN A 1 223 ? 2.422 -9.097 -5.045 1.00 97.94 223 ASN A CA 1
ATOM 1847 C C . ASN A 1 223 ? 0.956 -9.246 -5.500 1.00 97.94 223 ASN A C 1
ATOM 1849 O O . ASN A 1 223 ? 0.127 -9.701 -4.707 1.00 97.94 223 ASN A O 1
ATOM 1853 N N . GLY A 1 224 ? 0.608 -8.863 -6.731 1.00 95.75 224 GLY A N 1
ATOM 1854 C CA . GLY A 1 224 ? -0.769 -8.904 -7.230 1.00 95.75 224 GLY A CA 1
ATOM 1855 C C . GLY A 1 224 ? -1.695 -7.911 -6.519 1.00 95.75 224 GLY A C 1
ATOM 1856 O O . GLY A 1 224 ? -2.870 -8.203 -6.297 1.00 95.75 224 GLY A O 1
ATOM 1857 N N . VAL A 1 225 ? -1.157 -6.773 -6.067 1.00 97.75 225 VAL A N 1
ATOM 1858 C CA . VAL A 1 225 ? -1.933 -5.659 -5.503 1.00 97.75 225 VAL A CA 1
ATOM 1859 C C . VAL A 1 225 ? -2.251 -4.665 -6.612 1.00 97.75 225 VAL A C 1
ATOM 1861 O O . VAL A 1 225 ? -1.363 -4.258 -7.363 1.00 97.75 225 VAL A O 1
ATOM 1864 N N . LEU A 1 226 ? -3.505 -4.222 -6.674 1.00 96.38 226 LEU A N 1
ATOM 1865 C CA . LEU A 1 226 ? -3.939 -3.227 -7.648 1.00 96.38 226 LEU A CA 1
ATOM 1866 C C . LEU A 1 226 ? -3.335 -1.865 -7.314 1.00 96.38 226 LEU A C 1
ATOM 1868 O O . LEU A 1 226 ? -3.382 -1.424 -6.169 1.00 96.38 226 LEU A O 1
ATOM 1872 N N . ASN A 1 227 ? -2.804 -1.162 -8.308 1.00 95.56 227 ASN A N 1
ATOM 1873 C CA . ASN A 1 227 ? -2.312 0.197 -8.117 1.00 95.56 227 ASN A CA 1
ATOM 1874 C C . ASN A 1 227 ? -3.403 1.206 -8.482 1.00 95.56 227 ASN A C 1
ATOM 1876 O O . ASN A 1 227 ? -3.957 1.171 -9.575 1.00 95.56 227 ASN A O 1
ATOM 1880 N N . PHE A 1 228 ? -3.687 2.138 -7.572 1.00 95.19 228 PHE A N 1
ATOM 1881 C CA . PHE A 1 228 ? -4.527 3.301 -7.846 1.00 95.19 228 PHE A CA 1
ATOM 1882 C C . PHE A 1 228 ? -3.643 4.543 -7.809 1.00 95.19 228 PHE A C 1
ATOM 1884 O O . PHE A 1 228 ? -3.269 5.019 -6.728 1.00 95.19 228 PHE A O 1
ATOM 1891 N N . SER A 1 229 ? -3.255 5.039 -8.988 1.00 93.12 229 SER A N 1
ATOM 1892 C CA . SER A 1 229 ? -2.274 6.116 -9.080 1.00 93.12 229 SER A CA 1
ATOM 1893 C C . SER A 1 229 ? -2.493 7.121 -10.210 1.00 93.12 229 SER A C 1
ATOM 1895 O O . SER A 1 229 ? -3.344 6.950 -11.076 1.00 93.12 229 SER A O 1
ATOM 1897 N N . VAL A 1 230 ? -1.729 8.213 -10.152 1.00 92.12 230 VAL A N 1
ATOM 1898 C CA . VAL A 1 230 ? -1.621 9.240 -11.196 1.00 92.12 230 VAL A CA 1
ATOM 1899 C C . VAL A 1 230 ? -0.519 8.810 -12.168 1.00 92.12 230 VAL A C 1
ATOM 1901 O O . VAL A 1 230 ? 0.460 8.219 -11.724 1.00 92.12 230 VAL A O 1
ATOM 1904 N N . LEU A 1 231 ? -0.649 9.123 -13.464 1.00 91.88 231 LEU A N 1
ATOM 1905 C CA . LEU A 1 231 ? 0.379 8.877 -14.494 1.00 91.88 231 LEU A CA 1
ATOM 1906 C C . LEU A 1 231 ? 1.627 9.762 -14.284 1.00 91.88 231 LEU A C 1
ATOM 1908 O O . LEU A 1 231 ? 1.866 10.734 -15.007 1.00 91.88 231 LEU A O 1
ATOM 1912 N N . ASP A 1 232 ? 2.389 9.439 -13.243 1.00 92.38 232 ASP A N 1
ATOM 1913 C CA . ASP A 1 232 ? 3.632 10.074 -12.814 1.00 92.38 232 ASP A CA 1
ATOM 1914 C C . ASP A 1 232 ? 4.583 9.011 -12.238 1.00 92.38 232 ASP A C 1
ATOM 1916 O O . ASP A 1 232 ? 4.133 7.970 -11.745 1.00 92.38 232 ASP A O 1
ATOM 1920 N N . GLY A 1 233 ? 5.892 9.262 -12.298 1.00 91.69 233 GLY A N 1
ATOM 1921 C CA . GLY A 1 233 ? 6.916 8.301 -11.880 1.00 91.69 233 GLY A CA 1
ATOM 1922 C C . GLY A 1 233 ? 6.799 6.927 -12.561 1.00 91.69 233 GLY A C 1
ATOM 1923 O O . GLY A 1 233 ? 6.444 6.840 -13.736 1.00 91.69 233 GLY A O 1
ATOM 1924 N N . TRP A 1 234 ? 7.041 5.855 -11.795 1.00 92.50 234 TRP A N 1
ATOM 1925 C CA . TRP A 1 234 ? 7.084 4.458 -12.262 1.00 92.50 234 TRP A CA 1
ATOM 1926 C C . TRP A 1 234 ? 5.757 4.012 -12.889 1.00 92.50 234 TRP A C 1
ATOM 1928 O O . TRP A 1 234 ? 5.720 3.151 -13.762 1.00 92.50 234 TRP A O 1
ATOM 1938 N N . TRP A 1 235 ? 4.638 4.603 -12.449 1.00 93.38 235 TRP A N 1
ATOM 1939 C CA . TRP A 1 235 ? 3.318 4.207 -12.928 1.00 93.38 235 TRP A CA 1
ATOM 1940 C C . TRP A 1 235 ? 3.123 4.571 -14.397 1.00 93.38 235 TRP A C 1
ATOM 1942 O O . TRP A 1 235 ? 2.373 3.902 -15.096 1.00 93.38 235 TRP A O 1
ATOM 1952 N N . ARG A 1 236 ? 3.832 5.591 -14.896 1.00 90.75 236 ARG A N 1
ATOM 1953 C CA . ARG A 1 236 ? 3.836 5.922 -16.323 1.00 90.75 236 ARG A CA 1
ATOM 1954 C C . ARG A 1 236 ? 4.495 4.829 -17.173 1.00 90.75 236 ARG A C 1
ATOM 1956 O O . ARG A 1 236 ? 4.150 4.712 -18.340 1.00 90.75 236 ARG A O 1
ATOM 1963 N N . GLU A 1 237 ? 5.427 4.073 -16.599 1.00 90.06 237 GLU A N 1
ATOM 1964 C CA . GLU A 1 237 ? 6.132 2.973 -17.267 1.00 90.06 237 GLU A CA 1
ATOM 1965 C C . GLU A 1 237 ? 5.328 1.668 -17.179 1.00 90.06 237 GLU A C 1
ATOM 1967 O O . GLU A 1 237 ? 5.254 0.927 -18.151 1.00 90.06 237 GLU A O 1
ATOM 1972 N N . GLY A 1 238 ? 4.696 1.403 -16.029 1.00 87.56 238 GLY A N 1
ATOM 1973 C CA . GLY A 1 238 ? 3.946 0.163 -15.792 1.00 87.56 238 GLY A CA 1
ATOM 1974 C C . GLY A 1 238 ? 2.476 0.167 -16.234 1.00 87.56 238 GLY A C 1
ATOM 1975 O O . GLY A 1 238 ? 1.872 -0.899 -16.313 1.00 87.56 238 GLY A O 1
ATOM 1976 N N . TYR A 1 239 ? 1.863 1.329 -16.480 1.00 88.81 239 TYR A N 1
ATOM 1977 C CA . TYR A 1 239 ? 0.456 1.413 -16.882 1.00 88.81 239 TYR A CA 1
ATOM 1978 C C . TYR A 1 239 ? 0.274 1.121 -18.375 1.00 88.81 239 TYR A C 1
ATOM 1980 O O . TYR A 1 239 ? 0.808 1.836 -19.220 1.00 88.81 239 TYR A O 1
ATOM 1988 N N . ASN A 1 240 ? -0.546 0.119 -18.692 1.00 84.88 240 ASN A N 1
ATOM 1989 C CA . ASN A 1 240 ? -0.812 -0.343 -20.057 1.00 84.88 240 ASN A CA 1
ATOM 1990 C C . ASN A 1 240 ? -2.196 0.059 -20.611 1.00 84.88 240 ASN A C 1
ATOM 1992 O O . ASN A 1 240 ? -2.446 -0.165 -21.787 1.00 84.88 240 ASN A O 1
ATOM 1996 N N . GLY A 1 241 ? -3.076 0.691 -19.823 1.00 74.50 241 GLY A N 1
ATOM 1997 C CA . GLY A 1 241 ? -4.325 1.277 -20.340 1.00 74.50 241 GLY A CA 1
ATOM 1998 C C . GLY A 1 241 ? -5.479 0.314 -20.625 1.00 74.50 241 GLY A C 1
ATOM 1999 O O . GLY A 1 241 ? -6.492 0.764 -21.165 1.00 74.50 241 GLY A O 1
ATOM 2000 N N . HIS A 1 242 ? -5.346 -0.961 -20.263 1.00 54.91 242 HIS A N 1
ATOM 2001 C CA . HIS A 1 242 ? -6.311 -2.020 -20.567 1.00 54.91 242 HIS A CA 1
ATOM 2002 C C . HIS A 1 242 ? -6.940 -2.604 -19.302 1.00 54.91 242 HIS A C 1
ATOM 2004 O O . HIS A 1 242 ? -6.220 -2.734 -18.286 1.00 54.91 242 HIS A O 1
#

Secondary structure (DSSP, 8-state):
--GGG-TTS-GGGSS---------HHHHS-HHHHHHHHHHS-TTGGG-TT-HHHHHGGGGS-HHHHHHHHHHHHHHHHHHHHHHHHHHHHHS---HHHHHHTTTT--TTSEEEEEES-B-GGG-TTGGGSSHHHHHHHHT-TTS-EEEEEE--B-TT-HHHHHHHHHHHHHHTSGGGTTTEEEESS--HHHHHHHHHH-SEEEE---TT--S--THHHHHHHTTPEEEE-SSTTHHHH----

Radius of gyration: 20.09 Å; chains: 1; bounding box: 49×49×58 Å